Protein AF-A0A2V6GV21-F1 (afdb_monomer)

Radius of gyration: 21.78 Å; Cα contacts (8 Å, |Δi|>4): 624; chains: 1; bounding box: 72×55×51 Å

Structure (mmCIF, N/CA/C/O backbone):
data_AF-A0A2V6GV21-F1
#
_entry.id   AF-A0A2V6GV21-F1
#
loop_
_atom_site.group_PDB
_atom_site.id
_atom_site.type_symbol
_atom_site.label_atom_id
_atom_site.label_alt_id
_atom_site.label_comp_id
_atom_site.label_asym_id
_atom_site.label_entity_id
_atom_site.label_seq_id
_atom_site.pdbx_PDB_ins_code
_atom_site.Cartn_x
_atom_site.Cartn_y
_atom_site.Cartn_z
_atom_site.occupancy
_atom_site.B_iso_or_equiv
_atom_site.auth_seq_id
_atom_site.auth_comp_id
_atom_site.auth_asym_id
_atom_site.auth_atom_id
_atom_site.pdbx_PDB_model_num
ATOM 1 N N . MET A 1 1 ? -52.129 32.858 -23.666 1.00 37.88 1 MET A N 1
ATOM 2 C CA . MET A 1 1 ? -50.656 32.818 -23.569 1.00 37.88 1 MET A CA 1
ATOM 3 C C . MET A 1 1 ? -50.304 32.861 -22.096 1.00 37.88 1 MET A C 1
ATOM 5 O O . MET A 1 1 ? -50.508 33.891 -21.471 1.00 37.88 1 MET A O 1
ATOM 9 N N . ALA A 1 2 ? -49.936 31.715 -21.528 1.00 32.12 2 ALA A N 1
ATOM 10 C CA . ALA A 1 2 ? -49.603 31.567 -20.117 1.00 32.12 2 ALA A CA 1
ATOM 11 C C . ALA A 1 2 ? -48.084 31.414 -20.001 1.00 32.12 2 ALA A C 1
ATOM 13 O O . ALA A 1 2 ? -47.518 30.497 -20.590 1.00 32.12 2 ALA A O 1
ATOM 14 N N . ALA A 1 3 ? -47.441 32.326 -19.276 1.00 35.56 3 ALA A N 1
ATOM 15 C CA . ALA A 1 3 ? -46.067 32.168 -18.825 1.00 35.56 3 ALA A CA 1
ATOM 16 C C . ALA A 1 3 ? -46.127 31.584 -17.408 1.00 35.56 3 ALA A C 1
ATOM 18 O O . ALA A 1 3 ? -46.507 32.274 -16.464 1.00 35.56 3 ALA A O 1
ATOM 19 N N . GLY A 1 4 ? -45.837 30.289 -17.284 1.00 30.55 4 GLY A N 1
ATOM 20 C CA . GLY A 1 4 ? -45.675 29.607 -16.005 1.00 30.55 4 GLY A CA 1
ATOM 21 C C . GLY A 1 4 ? -44.202 29.605 -15.620 1.00 30.55 4 GLY A C 1
ATOM 22 O O . GLY A 1 4 ? -43.393 28.973 -16.293 1.00 30.55 4 GLY A O 1
ATOM 23 N N . ALA A 1 5 ? -43.862 30.322 -14.552 1.00 35.50 5 ALA A N 1
ATOM 24 C CA . ALA A 1 5 ? -42.574 30.204 -13.887 1.00 35.50 5 ALA A CA 1
ATOM 25 C C . ALA A 1 5 ? -42.496 28.829 -13.204 1.00 35.50 5 ALA A C 1
ATOM 27 O O . ALA A 1 5 ? -43.295 28.530 -12.315 1.00 35.50 5 ALA A O 1
ATOM 28 N N . ALA A 1 6 ? -41.558 27.986 -13.633 1.00 38.81 6 ALA A N 1
ATOM 29 C CA . ALA A 1 6 ? -41.256 26.732 -12.959 1.00 38.81 6 ALA A CA 1
ATOM 30 C C . ALA A 1 6 ? -40.359 27.014 -11.744 1.00 38.81 6 ALA A C 1
ATOM 32 O O . ALA A 1 6 ? -39.252 27.533 -11.880 1.00 38.81 6 ALA A O 1
ATOM 33 N N . LEU A 1 7 ? -40.868 26.687 -10.556 1.00 36.75 7 LEU A N 1
ATOM 34 C CA . LEU A 1 7 ? -40.117 26.642 -9.306 1.00 36.75 7 LEU A CA 1
ATOM 35 C C . LEU A 1 7 ? -39.088 25.504 -9.361 1.00 36.75 7 LEU A C 1
ATOM 37 O O . LEU A 1 7 ? -39.456 24.342 -9.523 1.00 36.75 7 LEU A O 1
ATOM 41 N N . LEU A 1 8 ? -37.810 25.838 -9.180 1.00 41.28 8 LEU A N 1
ATOM 42 C CA . LEU A 1 8 ? -36.760 24.879 -8.839 1.00 41.28 8 LEU A CA 1
ATOM 43 C C . LEU A 1 8 ? -36.939 24.465 -7.371 1.00 41.28 8 LEU A C 1
ATOM 45 O O . LEU A 1 8 ? -36.941 25.314 -6.479 1.00 41.28 8 LEU A O 1
ATOM 49 N N . ALA A 1 9 ? -37.109 23.167 -7.121 1.00 39.38 9 ALA A N 1
ATOM 50 C CA . ALA A 1 9 ? -37.109 22.611 -5.772 1.00 39.38 9 ALA A CA 1
ATOM 51 C C . ALA A 1 9 ? -35.673 22.621 -5.197 1.00 39.38 9 ALA A C 1
ATOM 53 O O . ALA A 1 9 ? -34.744 22.228 -5.904 1.00 39.38 9 ALA A O 1
ATOM 54 N N . PRO A 1 10 ? -35.460 23.057 -3.942 1.00 46.41 10 PRO A N 1
ATOM 55 C CA . PRO A 1 10 ? -34.147 23.032 -3.308 1.00 46.41 10 PRO A CA 1
ATOM 56 C C . PRO A 1 10 ? -33.729 21.595 -2.973 1.00 46.41 10 PRO A C 1
ATOM 58 O O . PRO A 1 10 ? -34.517 20.814 -2.437 1.00 46.41 10 PRO A O 1
ATOM 61 N N . GLY A 1 11 ? -32.476 21.272 -3.300 1.00 44.78 11 GLY A N 1
ATOM 62 C CA . GLY A 1 11 ? -31.855 19.974 -3.064 1.00 44.78 11 GLY A CA 1
ATOM 63 C C . GLY A 1 11 ? -31.948 19.530 -1.606 1.00 44.78 11 GLY A C 1
ATOM 64 O O . GLY A 1 11 ? -31.740 20.301 -0.668 1.00 44.78 11 GLY A O 1
ATOM 65 N N . THR A 1 12 ? -32.271 18.256 -1.424 1.00 43.16 12 THR A N 1
ATOM 66 C CA . THR A 1 12 ? -32.214 17.552 -0.148 1.00 43.16 12 THR A CA 1
ATOM 67 C C . THR A 1 12 ? -30.765 17.462 0.316 1.00 43.16 12 THR A C 1
ATOM 69 O O . THR A 1 12 ? -30.015 16.591 -0.115 1.00 43.16 12 THR A O 1
ATOM 72 N N . TYR A 1 13 ? -30.369 18.370 1.200 1.00 48.06 13 TYR A N 1
ATOM 73 C CA . TYR A 1 13 ? -29.126 18.264 1.947 1.00 48.06 13 TYR A CA 1
ATOM 74 C C . TYR A 1 13 ? -29.188 17.031 2.864 1.00 48.06 13 TYR A C 1
ATOM 76 O O . TYR A 1 13 ? -29.910 17.026 3.863 1.00 48.06 13 TYR A O 1
ATOM 84 N N . LEU A 1 14 ? -28.428 15.984 2.529 1.00 43.47 14 LEU A N 1
ATOM 85 C CA . LEU A 1 14 ? -28.087 14.883 3.436 1.00 43.47 14 LEU A CA 1
ATOM 86 C C . LEU A 1 14 ? -27.114 15.414 4.502 1.00 43.47 14 LEU A C 1
ATOM 88 O O . LEU A 1 14 ? -25.915 15.175 4.438 1.00 43.47 14 LEU A O 1
ATOM 92 N N . LEU A 1 15 ? -27.609 16.204 5.456 1.00 54.75 15 LEU A N 1
ATOM 93 C CA . LEU A 1 15 ? -26.789 16.761 6.533 1.00 54.75 15 LEU A CA 1
ATOM 94 C C . LEU A 1 15 ? -27.227 16.198 7.884 1.00 54.75 15 LEU A C 1
ATOM 96 O O . LEU A 1 15 ? -28.356 16.406 8.335 1.00 54.75 15 LEU A O 1
ATOM 100 N N . ALA A 1 16 ? -26.300 15.515 8.557 1.00 63.12 16 ALA A N 1
ATOM 101 C CA . ALA A 1 16 ? -26.420 15.223 9.978 1.00 63.12 16 ALA A CA 1
ATOM 102 C C . ALA A 1 16 ? -26.391 16.540 10.773 1.00 63.12 16 ALA A C 1
ATOM 104 O O . ALA A 1 16 ? -25.609 17.446 10.478 1.00 63.12 16 ALA A O 1
ATOM 105 N N . ARG A 1 17 ? -27.248 16.666 11.792 1.00 50.56 17 ARG A N 1
ATOM 106 C CA . ARG A 1 17 ? -27.244 17.842 12.672 1.00 50.56 17 ARG A CA 1
ATOM 107 C C . ARG A 1 17 ? -25.987 17.829 13.551 1.00 50.56 17 ARG A C 1
ATOM 109 O O . ARG A 1 17 ? -25.730 16.803 14.180 1.00 50.56 17 ARG A O 1
ATOM 116 N N . PRO A 1 18 ? -25.245 18.944 13.660 1.00 47.28 18 PRO A N 1
ATOM 117 C CA . PRO A 1 18 ? -24.109 19.023 14.566 1.00 47.28 18 PRO A CA 1
ATOM 118 C C . PRO A 1 18 ? -24.597 18.913 16.016 1.00 47.28 18 PRO A C 1
ATOM 120 O O . PRO A 1 18 ? -25.391 19.730 16.483 1.00 47.28 18 PRO A O 1
ATOM 123 N N . SER A 1 19 ? -24.135 17.892 16.734 1.00 51.97 19 SER A N 1
ATOM 124 C CA . SER A 1 19 ? -24.208 17.844 18.194 1.00 51.97 19 SER A CA 1
ATOM 125 C C . SER A 1 19 ? -23.055 18.658 18.780 1.00 51.97 19 SER A C 1
ATOM 127 O O . SER A 1 19 ? -21.935 18.575 18.276 1.00 51.97 19 SER A O 1
ATOM 129 N N . SER A 1 20 ? -23.310 19.417 19.850 1.00 46.00 20 SER A N 1
ATOM 130 C CA . SER A 1 20 ? -22.265 20.137 20.589 1.00 46.00 20 SER A CA 1
ATOM 131 C C . SER A 1 20 ? -21.117 19.191 20.961 1.00 46.00 20 SER A C 1
ATOM 133 O O . SER A 1 20 ? -21.400 18.093 21.451 1.00 46.00 20 SER A O 1
ATOM 135 N N . PRO A 1 21 ? -19.844 19.579 20.761 1.00 47.97 21 PRO A N 1
ATOM 136 C CA . PRO A 1 21 ? -18.726 18.726 21.124 1.00 47.97 21 PRO A CA 1
ATOM 137 C C . PRO A 1 21 ? -18.730 18.529 22.647 1.00 47.97 21 PRO A C 1
ATOM 139 O O . PRO A 1 21 ? -18.746 19.517 23.390 1.00 47.97 21 PRO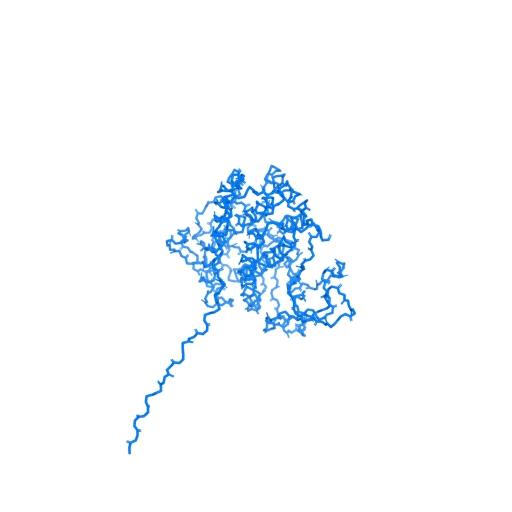 A O 1
ATOM 142 N N . PRO A 1 22 ? -18.723 17.281 23.147 1.00 51.06 22 PRO A N 1
ATOM 143 C CA . PRO A 1 22 ? -18.300 17.027 24.516 1.00 51.06 22 PRO A CA 1
ATOM 144 C C . PRO A 1 22 ? -16.905 17.647 24.702 1.00 51.06 22 PRO A C 1
ATOM 146 O O . PRO A 1 22 ? -16.096 17.625 23.772 1.00 51.06 22 PRO A O 1
ATOM 149 N N . GLY A 1 23 ? -16.600 18.208 25.880 1.00 52.25 23 GLY A N 1
ATOM 150 C CA . GLY A 1 23 ? -15.219 18.600 26.212 1.00 52.25 23 GLY A CA 1
ATOM 151 C C . GLY A 1 23 ? -14.248 17.426 25.988 1.00 52.25 23 GLY A C 1
ATOM 152 O O . GLY A 1 23 ? -14.720 16.294 25.889 1.00 52.25 23 GLY A O 1
ATOM 153 N N . PRO A 1 24 ? -12.921 17.646 25.888 1.00 54.56 24 PRO A N 1
ATOM 154 C CA . PRO A 1 24 ? -11.986 16.619 25.431 1.00 54.56 24 PRO A CA 1
ATOM 155 C C . PRO A 1 24 ? -12.047 15.383 26.334 1.00 54.56 24 PRO A C 1
ATOM 157 O O . PRO A 1 24 ? -11.439 15.329 27.403 1.00 54.56 24 PRO A O 1
ATOM 160 N N . ALA A 1 25 ? -12.815 14.385 25.902 1.00 67.56 25 ALA A N 1
ATOM 161 C CA . ALA A 1 25 ? -12.838 13.085 26.529 1.00 67.56 25 ALA A CA 1
ATOM 162 C C . ALA A 1 25 ? -11.476 12.451 26.252 1.00 67.56 25 ALA A C 1
ATOM 164 O O . ALA A 1 25 ? -11.051 12.339 25.100 1.00 67.56 25 ALA A O 1
ATOM 165 N N . ARG A 1 26 ? -10.764 12.092 27.319 1.00 83.56 26 ARG A N 1
ATOM 166 C CA . ARG A 1 26 ? -9.491 11.382 27.214 1.00 83.56 26 ARG A CA 1
ATOM 167 C C . ARG A 1 26 ? -9.729 10.065 26.472 1.00 83.56 26 ARG A C 1
ATOM 169 O O . ARG A 1 26 ? -10.679 9.354 26.795 1.00 83.56 26 ARG A O 1
ATOM 176 N N . LEU A 1 27 ? -8.867 9.745 25.507 1.00 92.62 27 LEU A N 1
ATOM 177 C CA . LEU A 1 27 ? -8.922 8.457 24.814 1.00 92.62 27 LEU A CA 1
ATOM 178 C C . LEU A 1 27 ? -8.760 7.311 25.815 1.00 92.62 27 LEU A C 1
ATOM 180 O O . LEU A 1 27 ? -7.972 7.403 26.765 1.00 92.62 27 LEU A O 1
ATOM 184 N N . THR A 1 28 ? -9.488 6.219 25.588 1.00 94.50 28 THR A N 1
ATOM 185 C CA . THR A 1 28 ? -9.174 4.961 26.264 1.00 94.50 28 THR A CA 1
ATOM 186 C C . THR A 1 28 ? -7.798 4.469 25.792 1.00 94.50 28 THR A C 1
ATOM 188 O O . THR A 1 28 ? -7.373 4.823 24.689 1.00 94.50 28 THR A O 1
ATOM 191 N N . PRO A 1 29 ? -7.084 3.647 26.584 1.00 95.50 29 PRO A N 1
ATOM 192 C CA . PRO A 1 29 ? -5.826 3.059 26.129 1.00 95.50 29 PRO A CA 1
ATOM 193 C C . PRO A 1 29 ? -5.973 2.286 24.811 1.00 95.50 29 PRO A C 1
ATOM 195 O O . PRO A 1 29 ? -5.124 2.427 23.939 1.00 95.50 29 PRO A O 1
ATOM 198 N N . GLY A 1 30 ? -7.074 1.545 24.639 1.00 96.56 30 GLY A N 1
ATOM 199 C CA . GLY A 1 30 ? -7.354 0.792 23.415 1.00 96.56 30 GLY A CA 1
ATOM 200 C C . GLY A 1 30 ? -7.613 1.691 22.205 1.00 96.56 30 GLY A C 1
ATOM 201 O O . GLY A 1 30 ? -6.983 1.509 21.172 1.00 96.56 30 GLY A O 1
ATOM 202 N N . ASP A 1 31 ? -8.466 2.711 22.337 1.00 97.56 31 ASP A N 1
ATOM 203 C CA . ASP A 1 31 ? -8.724 3.655 21.238 1.00 97.56 31 ASP A CA 1
ATOM 204 C C . ASP A 1 31 ? -7.451 4.419 20.831 1.00 97.56 31 ASP A C 1
ATOM 206 O O . ASP A 1 31 ? -7.210 4.648 19.648 1.00 97.56 31 ASP A O 1
ATOM 210 N N . ALA A 1 32 ? -6.613 4.800 21.804 1.00 98.06 32 ALA A N 1
ATOM 211 C CA . ALA A 1 32 ? -5.321 5.414 21.520 1.00 98.06 32 ALA A CA 1
ATOM 212 C C . ALA A 1 32 ? -4.373 4.438 20.806 1.00 98.06 32 ALA A C 1
ATOM 214 O O . ALA A 1 32 ? -3.685 4.850 19.879 1.00 98.06 32 ALA A O 1
ATOM 215 N N . ALA A 1 33 ? -4.346 3.163 21.203 1.00 98.56 33 ALA A N 1
ATOM 216 C CA . ALA A 1 33 ? -3.517 2.146 20.561 1.00 98.56 33 ALA A CA 1
ATOM 217 C C . ALA A 1 33 ? -3.917 1.903 19.096 1.00 98.56 33 ALA A C 1
ATOM 219 O O . ALA A 1 33 ? -3.038 1.880 18.239 1.00 98.56 33 ALA A O 1
ATOM 220 N N . LEU A 1 34 ? -5.220 1.823 18.793 1.00 98.62 34 LEU A N 1
ATOM 221 C CA . LEU A 1 34 ? -5.723 1.693 17.416 1.00 98.62 34 LEU A CA 1
ATOM 222 C C . LEU A 1 34 ? -5.239 2.851 16.532 1.00 98.62 34 LEU A C 1
ATOM 224 O O . LEU A 1 34 ? -4.656 2.626 15.477 1.00 98.62 34 LEU A O 1
ATOM 228 N N . LEU A 1 35 ? -5.417 4.096 16.988 1.00 98.75 35 LEU A N 1
ATOM 229 C CA . LEU A 1 35 ? -5.006 5.276 16.219 1.00 98.75 35 LEU A CA 1
ATOM 230 C C . LEU A 1 35 ? -3.487 5.419 16.105 1.00 98.75 35 LEU A C 1
ATOM 232 O O . LEU A 1 35 ? -2.994 5.929 15.105 1.00 98.75 35 LEU A O 1
ATOM 236 N N . ARG A 1 36 ? -2.731 4.976 17.115 1.00 98.81 36 ARG A N 1
ATOM 237 C CA . ARG A 1 36 ? -1.268 4.943 17.039 1.00 98.81 36 ARG A CA 1
ATOM 238 C C . ARG A 1 36 ? -0.778 3.904 16.043 1.00 98.81 36 ARG A C 1
ATOM 240 O O . ARG A 1 36 ? 0.171 4.180 15.321 1.00 98.81 36 ARG A O 1
ATOM 247 N N . PHE A 1 37 ? -1.391 2.725 16.012 1.00 98.88 37 PHE A N 1
ATOM 248 C CA . PHE A 1 37 ? -1.030 1.711 15.032 1.00 98.88 37 PHE A CA 1
ATOM 249 C C . PHE A 1 37 ? -1.369 2.168 13.612 1.00 98.88 37 PHE A C 1
ATOM 251 O O . PHE A 1 37 ? -0.492 2.099 12.758 1.00 98.88 37 PHE A O 1
ATOM 258 N N . ALA A 1 38 ? -2.564 2.737 13.400 1.00 98.75 38 ALA A N 1
ATOM 259 C CA . ALA A 1 38 ? -2.923 3.387 12.139 1.00 98.75 38 ALA A CA 1
ATOM 260 C C . ALA A 1 38 ? -1.867 4.433 11.751 1.00 98.75 38 ALA A C 1
ATOM 262 O O . ALA A 1 38 ? -1.209 4.274 10.739 1.00 98.75 38 ALA A O 1
ATOM 263 N N . ALA A 1 39 ? -1.559 5.401 12.624 1.00 98.88 39 ALA A N 1
ATOM 264 C CA . ALA A 1 39 ? -0.550 6.425 12.333 1.00 98.88 39 ALA A CA 1
ATOM 265 C C . ALA A 1 39 ? 0.831 5.848 11.970 1.00 98.88 39 ALA A C 1
ATOM 267 O O . ALA A 1 39 ? 1.553 6.445 11.181 1.00 98.88 39 ALA A O 1
ATOM 268 N N . ALA A 1 40 ? 1.230 4.711 12.548 1.00 98.88 40 ALA A N 1
ATOM 269 C CA . ALA A 1 40 ? 2.478 4.047 12.182 1.00 98.88 40 ALA A CA 1
ATOM 270 C C . ALA A 1 40 ? 2.418 3.409 10.789 1.00 98.88 40 ALA A C 1
ATOM 272 O O . ALA A 1 40 ? 3.401 3.515 10.060 1.00 98.88 40 ALA A O 1
ATOM 273 N N . ALA A 1 41 ? 1.301 2.760 10.443 1.00 98.56 41 ALA A N 1
ATOM 274 C CA . ALA A 1 41 ? 1.066 2.216 9.107 1.00 98.56 41 ALA A CA 1
ATOM 275 C C . ALA A 1 41 ? 1.110 3.340 8.062 1.00 98.56 41 ALA A C 1
ATOM 277 O O . ALA A 1 41 ? 1.948 3.286 7.172 1.00 98.56 41 ALA A O 1
ATOM 278 N N . GLU A 1 42 ? 0.369 4.422 8.295 1.00 98.69 42 GLU A N 1
ATOM 279 C CA . GLU A 1 42 ? 0.310 5.605 7.428 1.00 98.69 42 GLU A CA 1
ATOM 280 C C . GLU A 1 42 ? 1.679 6.287 7.214 1.00 98.69 42 GLU A C 1
ATOM 282 O O . GLU A 1 42 ? 2.013 6.730 6.118 1.00 98.69 42 GLU A O 1
ATOM 287 N N . ILE A 1 43 ? 2.540 6.354 8.244 1.00 98.88 43 ILE A N 1
ATOM 288 C CA . ILE A 1 43 ? 3.909 6.895 8.090 1.00 98.88 43 ILE A CA 1
ATOM 289 C C . ILE A 1 43 ? 4.761 6.005 7.173 1.00 98.88 43 ILE A C 1
ATOM 291 O O . ILE A 1 43 ? 5.581 6.514 6.404 1.00 98.88 43 ILE A O 1
ATOM 295 N N . LEU A 1 44 ? 4.636 4.682 7.306 1.00 98.75 44 LEU A N 1
ATOM 296 C CA . LEU A 1 44 ? 5.364 3.727 6.465 1.00 98.75 44 LEU A CA 1
ATOM 297 C C . LEU A 1 44 ? 4.840 3.761 5.032 1.00 98.75 44 LEU A C 1
ATOM 299 O O . LEU A 1 44 ? 5.631 3.683 4.096 1.00 98.75 44 LEU A O 1
ATOM 303 N N . GLU A 1 45 ? 3.530 3.919 4.898 1.00 98.38 45 GLU A N 1
ATOM 304 C CA . GLU A 1 45 ? 2.809 4.043 3.645 1.00 98.38 45 GLU A CA 1
ATOM 305 C C . GLU A 1 45 ? 3.238 5.287 2.869 1.00 98.38 45 GLU A C 1
ATOM 307 O O . GLU A 1 45 ? 3.790 5.192 1.770 1.00 98.38 45 GLU A O 1
ATOM 312 N N . THR A 1 46 ? 3.189 6.444 3.530 1.00 98.69 46 THR A N 1
ATOM 313 C CA . THR A 1 46 ? 3.708 7.695 2.970 1.00 98.69 46 THR A CA 1
ATOM 314 C C . THR A 1 46 ? 5.170 7.565 2.526 1.00 98.69 46 THR A C 1
ATOM 316 O O . THR A 1 46 ? 5.559 8.100 1.492 1.00 98.69 46 THR A O 1
ATOM 319 N N . ASP A 1 47 ? 6.029 6.883 3.295 1.00 98.69 47 ASP A N 1
ATOM 320 C CA . ASP A 1 47 ? 7.454 6.771 2.953 1.00 98.69 47 ASP A CA 1
ATOM 321 C C . ASP A 1 47 ? 7.706 6.047 1.625 1.00 98.69 47 ASP A C 1
ATOM 323 O O . ASP A 1 47 ? 8.657 6.395 0.914 1.00 98.69 47 ASP A O 1
ATOM 327 N N . PHE A 1 48 ? 6.891 5.049 1.283 1.00 95.75 48 PHE A N 1
ATOM 328 C CA . PHE A 1 48 ? 7.014 4.409 -0.018 1.00 95.75 48 PHE A CA 1
ATOM 329 C C . PHE A 1 48 ? 6.290 5.189 -1.115 1.00 95.75 48 PHE A C 1
ATOM 331 O O . PHE A 1 48 ? 6.827 5.269 -2.219 1.00 95.75 48 PHE A O 1
ATOM 338 N N . TRP A 1 49 ? 5.140 5.810 -0.835 1.00 98.62 49 TRP A N 1
ATOM 339 C CA . TRP A 1 49 ? 4.435 6.631 -1.824 1.00 98.62 49 TRP A CA 1
ATOM 340 C C . TRP A 1 49 ? 5.283 7.815 -2.274 1.00 98.62 49 TRP A C 1
ATOM 342 O O . TRP A 1 49 ? 5.462 8.014 -3.471 1.00 98.62 49 TRP A O 1
ATOM 352 N N . VAL A 1 50 ? 5.983 8.471 -1.343 1.00 98.75 50 VAL A N 1
ATOM 353 C CA . VAL A 1 50 ? 6.981 9.501 -1.668 1.00 98.75 50 VAL A CA 1
ATOM 354 C C . VAL A 1 50 ? 8.053 8.975 -2.623 1.00 98.75 50 VAL A C 1
ATOM 356 O O . VAL A 1 50 ? 8.455 9.686 -3.536 1.00 98.75 50 VAL A O 1
ATOM 359 N N . GLN A 1 51 ? 8.528 7.736 -2.462 1.00 98.69 51 GLN A N 1
ATOM 360 C CA . GLN A 1 51 ? 9.525 7.172 -3.384 1.00 98.69 51 GLN A CA 1
ATOM 361 C C . GLN A 1 51 ? 8.977 6.981 -4.802 1.00 98.69 51 GLN A C 1
ATOM 363 O O . GLN A 1 51 ? 9.725 7.161 -5.763 1.00 98.69 51 GLN A O 1
ATOM 368 N N . TYR A 1 52 ? 7.701 6.619 -4.941 1.00 98.75 52 TYR A N 1
ATOM 369 C CA . TYR A 1 52 ? 7.045 6.555 -6.243 1.00 98.75 52 TYR A CA 1
ATOM 370 C C . TYR A 1 52 ? 6.796 7.947 -6.813 1.00 98.75 52 TYR A C 1
ATOM 372 O O . TYR A 1 52 ? 7.127 8.179 -7.977 1.00 98.75 52 TYR A O 1
ATOM 380 N N . ASN A 1 53 ? 6.305 8.882 -5.995 1.00 98.81 53 ASN A N 1
ATOM 381 C CA . ASN A 1 53 ? 6.036 10.248 -6.418 1.00 98.81 53 ASN A CA 1
ATOM 382 C C . ASN A 1 53 ? 7.300 10.940 -6.923 1.00 98.81 53 ASN A C 1
ATOM 384 O O . ASN A 1 53 ? 7.280 11.490 -8.013 1.00 98.81 53 ASN A O 1
ATOM 388 N N . GLU A 1 54 ? 8.426 10.811 -6.214 1.00 98.69 54 GLU A N 1
ATOM 389 C CA . GLU A 1 54 ? 9.722 11.375 -6.623 1.00 98.69 54 GLU A CA 1
ATOM 390 C C . GLU A 1 54 ? 10.158 10.986 -8.045 1.00 98.69 54 GLU A C 1
ATOM 392 O O . GLU A 1 54 ? 10.899 11.732 -8.692 1.00 98.69 54 GLU A O 1
ATOM 397 N N . LEU A 1 55 ? 9.765 9.794 -8.507 1.00 98.75 55 LEU A N 1
ATOM 398 C CA . LEU A 1 55 ? 10.224 9.214 -9.767 1.00 98.75 55 LEU A CA 1
ATOM 399 C C . LEU A 1 55 ? 9.166 9.245 -10.873 1.00 98.75 55 LEU A C 1
ATOM 401 O O . LEU A 1 55 ? 9.544 9.376 -12.035 1.00 98.75 55 LEU A O 1
ATOM 405 N N . ALA A 1 56 ? 7.884 9.094 -10.549 1.00 98.62 56 ALA A N 1
ATOM 406 C CA . ALA A 1 56 ? 6.814 8.943 -11.538 1.00 98.62 56 ALA A CA 1
ATOM 407 C C . ALA A 1 56 ? 5.589 9.834 -11.298 1.00 98.62 56 ALA A C 1
ATOM 409 O O . ALA A 1 56 ? 4.771 9.936 -12.209 1.00 98.62 56 ALA A O 1
ATOM 410 N N . GLY A 1 57 ? 5.462 10.461 -10.126 1.00 98.31 57 GLY A N 1
ATOM 411 C CA . GLY A 1 57 ? 4.354 11.360 -9.809 1.00 98.31 57 GLY A CA 1
ATOM 412 C C . GLY A 1 57 ? 4.621 12.814 -10.189 1.00 98.31 57 GLY A C 1
ATOM 413 O O . GLY A 1 57 ? 5.636 13.139 -10.815 1.00 98.31 57 GLY A O 1
ATOM 414 N N . ILE A 1 58 ? 3.706 13.692 -9.786 1.00 98.56 58 ILE A N 1
ATOM 415 C CA . ILE A 1 58 ? 3.810 15.144 -9.965 1.00 98.56 58 ILE A CA 1
ATOM 416 C C . ILE A 1 58 ? 4.653 15.732 -8.822 1.00 98.56 58 ILE A C 1
ATOM 418 O O . ILE A 1 58 ? 4.519 15.329 -7.671 1.00 98.56 58 ILE A O 1
ATOM 422 N N . GLN A 1 59 ? 5.546 16.682 -9.123 1.00 97.12 59 GLN A N 1
ATOM 423 C CA . GLN A 1 59 ? 6.266 17.442 -8.093 1.00 97.12 59 GLN A CA 1
ATOM 424 C C . GLN A 1 59 ? 5.757 18.878 -8.032 1.00 97.12 59 GLN A C 1
ATOM 426 O O . GLN A 1 59 ? 5.973 19.661 -8.964 1.00 97.12 59 GLN A O 1
ATOM 431 N N . ASP A 1 60 ? 5.119 19.241 -6.924 1.00 97.25 60 ASP A N 1
ATOM 432 C CA . ASP A 1 60 ? 4.544 20.567 -6.726 1.00 97.25 60 ASP A CA 1
ATOM 433 C C . ASP A 1 60 ? 4.696 21.070 -5.271 1.00 97.25 60 ASP A C 1
ATOM 435 O O . ASP A 1 60 ? 5.702 20.796 -4.617 1.00 97.25 60 ASP A O 1
ATOM 439 N N . SER A 1 61 ? 3.780 21.913 -4.779 1.00 96.62 61 SER A N 1
ATOM 440 C CA . SER A 1 61 ? 3.827 22.394 -3.392 1.00 96.62 61 SER A CA 1
ATOM 441 C C . SER A 1 61 ? 3.306 21.406 -2.347 1.00 96.62 61 SER A C 1
ATOM 443 O O . SER A 1 61 ? 3.653 21.572 -1.175 1.00 96.62 61 SER A O 1
ATOM 445 N N . GLU A 1 62 ? 2.468 20.453 -2.745 1.00 96.25 62 GLU A N 1
ATOM 446 C CA . GLU A 1 62 ? 1.929 19.390 -1.894 1.00 96.25 62 GLU A CA 1
ATOM 447 C C . GLU A 1 62 ? 2.986 18.288 -1.759 1.00 96.25 62 GLU A C 1
ATOM 449 O O . GLU A 1 62 ? 3.383 17.952 -0.639 1.00 96.25 62 GLU A O 1
ATOM 454 N N . GLU A 1 63 ? 3.579 17.870 -2.884 1.00 97.06 63 GLU A N 1
ATOM 455 C CA . GLU A 1 63 ? 4.627 16.845 -2.931 1.00 97.06 63 GLU A CA 1
ATOM 456 C C . GLU A 1 63 ? 5.914 17.322 -3.646 1.00 97.06 63 GLU A C 1
ATOM 458 O O . GLU A 1 63 ? 6.160 17.000 -4.807 1.00 97.06 63 GLU A O 1
ATOM 463 N N . PRO A 1 64 ? 6.805 18.075 -2.967 1.00 96.50 64 PRO A N 1
ATOM 464 C CA . PRO A 1 64 ? 7.943 18.757 -3.605 1.00 96.50 64 PRO A CA 1
ATOM 465 C C . PRO A 1 64 ? 9.199 17.895 -3.809 1.00 96.50 64 PRO A C 1
ATOM 467 O O . PRO A 1 64 ? 10.226 18.400 -4.274 1.00 96.50 64 PRO A O 1
ATOM 470 N N . ASP A 1 65 ? 9.190 16.639 -3.366 1.00 96.12 65 ASP A N 1
ATOM 471 C CA . ASP A 1 65 ? 10.388 15.803 -3.338 1.00 96.12 65 ASP A CA 1
ATOM 472 C C . ASP A 1 65 ? 10.697 15.172 -4.703 1.00 96.12 65 ASP A C 1
ATOM 474 O O . ASP A 1 65 ? 9.816 14.680 -5.400 1.00 96.12 65 ASP A O 1
ATOM 478 N N . GLY A 1 66 ? 11.990 15.107 -5.042 1.00 97.44 66 GLY A N 1
ATOM 479 C CA . GLY A 1 66 ? 12.462 14.519 -6.298 1.00 97.44 66 GLY A CA 1
ATOM 480 C C . GLY A 1 66 ? 12.355 15.475 -7.486 1.00 97.44 66 GLY A C 1
ATOM 481 O O . GLY A 1 66 ? 12.110 16.670 -7.332 1.00 97.44 66 GLY A O 1
ATOM 482 N N . THR A 1 67 ? 12.632 14.957 -8.679 1.00 98.06 67 THR A N 1
ATOM 483 C CA . THR A 1 67 ? 12.531 15.710 -9.943 1.00 98.06 67 THR A CA 1
ATOM 484 C C . THR A 1 67 ? 11.980 14.870 -11.099 1.00 98.06 67 THR A C 1
ATOM 486 O O . THR A 1 67 ? 12.082 15.299 -12.249 1.00 98.06 67 THR A O 1
ATOM 489 N N . GLY A 1 68 ? 11.493 13.659 -10.818 1.00 98.00 68 GLY A N 1
ATOM 490 C CA . GLY A 1 68 ? 10.990 12.725 -11.817 1.00 98.00 68 GLY A CA 1
ATOM 491 C C . GLY A 1 68 ? 12.080 11.977 -12.592 1.00 98.00 68 GLY A C 1
ATOM 492 O O . GLY A 1 68 ? 13.207 12.444 -12.784 1.00 98.00 68 GLY A O 1
ATOM 493 N N . ASN A 1 69 ? 11.721 10.788 -13.067 1.00 98.69 69 ASN A N 1
ATOM 494 C CA . ASN A 1 69 ? 12.500 9.962 -13.977 1.00 98.69 69 ASN A CA 1
ATOM 495 C C . ASN A 1 69 ? 11.654 9.695 -15.233 1.00 98.69 69 ASN A C 1
ATOM 497 O O . ASN A 1 69 ? 10.780 8.832 -15.186 1.00 98.69 69 ASN A O 1
ATOM 501 N N . PRO A 1 70 ? 11.903 10.389 -16.361 1.00 98.44 70 PRO A N 1
ATOM 502 C CA . PRO A 1 70 ? 11.029 10.308 -17.533 1.00 98.44 70 PRO A CA 1
ATOM 503 C C . PRO A 1 70 ? 10.817 8.886 -18.063 1.00 98.44 70 PRO A C 1
ATOM 505 O O . PRO A 1 70 ? 9.702 8.517 -18.397 1.00 98.44 70 PRO A O 1
ATOM 508 N N . ALA A 1 71 ? 11.864 8.054 -18.079 1.00 98.69 71 ALA A N 1
ATOM 509 C CA . ALA A 1 71 ? 11.748 6.684 -18.574 1.00 98.69 71 ALA A CA 1
ATOM 510 C C . ALA A 1 71 ? 10.867 5.814 -17.663 1.00 98.69 71 ALA A C 1
ATOM 512 O O . ALA A 1 71 ? 10.077 5.008 -18.149 1.00 98.69 71 ALA A O 1
ATOM 513 N N . TYR A 1 72 ? 11.010 5.958 -16.342 1.00 98.88 72 TYR A N 1
ATOM 514 C CA . TYR A 1 72 ? 10.181 5.224 -15.389 1.00 98.88 72 TYR A CA 1
ATOM 515 C C . TYR A 1 72 ? 8.741 5.753 -15.359 1.00 98.88 72 TYR A C 1
ATOM 517 O O . TYR A 1 72 ? 7.818 4.946 -15.342 1.00 98.88 72 TYR A O 1
ATOM 525 N N . HIS A 1 73 ? 8.547 7.073 -15.433 1.00 98.75 73 HIS A N 1
ATOM 526 C CA . HIS A 1 73 ? 7.233 7.697 -15.607 1.00 98.75 73 HIS A CA 1
ATOM 527 C C . HIS A 1 73 ? 6.511 7.132 -16.842 1.00 98.75 73 HIS A C 1
ATOM 529 O O . HIS A 1 73 ? 5.413 6.600 -16.704 1.00 98.75 73 HIS A O 1
ATOM 535 N N . ASP A 1 74 ? 7.163 7.113 -18.011 1.00 98.75 74 ASP A N 1
ATOM 536 C CA . ASP A 1 74 ? 6.588 6.569 -19.252 1.00 98.75 74 ASP A CA 1
ATOM 537 C C . ASP A 1 74 ? 6.236 5.070 -19.142 1.00 98.75 74 ASP A C 1
ATOM 539 O O . ASP A 1 74 ? 5.244 4.608 -19.714 1.00 98.75 74 ASP A O 1
ATOM 543 N N . ALA A 1 75 ? 7.052 4.294 -18.416 1.00 98.88 75 ALA A N 1
ATOM 544 C CA . ALA A 1 75 ? 6.826 2.865 -18.200 1.00 98.88 75 ALA A CA 1
ATOM 545 C C . ALA A 1 75 ? 5.641 2.599 -17.258 1.00 98.88 75 ALA A C 1
ATOM 547 O O . ALA A 1 75 ? 4.845 1.689 -17.503 1.00 98.88 75 ALA A O 1
ATOM 548 N N . VAL A 1 76 ? 5.498 3.395 -16.194 1.00 98.69 76 VAL A N 1
ATOM 549 C CA . VAL A 1 76 ? 4.345 3.326 -15.285 1.00 98.69 76 VAL A CA 1
ATOM 550 C C . VAL A 1 76 ? 3.077 3.804 -15.995 1.00 98.69 76 VAL A C 1
ATOM 552 O O . VAL A 1 76 ? 2.036 3.169 -15.842 1.00 98.69 76 VAL A O 1
ATOM 555 N N . ALA A 1 77 ? 3.172 4.818 -16.859 1.00 98.69 77 ALA A N 1
ATOM 556 C CA . ALA A 1 77 ? 2.059 5.322 -17.665 1.00 98.69 77 ALA A CA 1
ATOM 557 C C . ALA A 1 77 ? 1.504 4.303 -18.686 1.00 98.69 77 ALA A C 1
ATOM 559 O O . ALA A 1 77 ? 0.446 4.512 -19.274 1.00 98.69 77 ALA A O 1
ATOM 560 N N . GLN A 1 78 ? 2.174 3.160 -18.894 1.00 98.62 78 GLN A N 1
ATOM 561 C CA . GLN A 1 78 ? 1.581 2.045 -19.646 1.00 98.62 78 GLN A CA 1
ATOM 562 C C . GLN A 1 78 ? 0.418 1.371 -18.899 1.00 98.62 78 GLN A C 1
ATOM 564 O O . GLN A 1 78 ? -0.371 0.666 -19.526 1.00 98.62 78 GLN A O 1
ATOM 569 N N . LEU A 1 79 ? 0.318 1.556 -17.576 1.00 98.50 79 LEU A N 1
ATOM 570 C CA . LEU A 1 79 ? -0.797 1.061 -16.765 1.00 98.50 79 LEU A CA 1
ATOM 571 C C . LEU A 1 79 ? -2.035 1.956 -16.913 1.00 98.50 79 LEU A C 1
ATOM 573 O O . LEU A 1 79 ? -3.156 1.454 -16.969 1.00 98.50 79 LEU A O 1
ATOM 577 N N . ASP A 1 80 ? -1.836 3.270 -16.972 1.00 98.56 80 ASP A N 1
ATOM 578 C CA . ASP A 1 80 ? -2.855 4.290 -17.228 1.00 98.56 80 ASP A CA 1
ATOM 579 C C . ASP A 1 80 ? -2.151 5.617 -17.556 1.00 98.56 80 ASP A C 1
ATOM 581 O O . ASP A 1 80 ? -1.062 5.869 -17.043 1.00 98.56 80 ASP A O 1
ATOM 585 N N . GLU A 1 81 ? -2.738 6.470 -18.395 1.00 97.88 81 GLU A N 1
ATOM 586 C CA . GLU A 1 81 ? -2.078 7.725 -18.785 1.00 97.88 81 GLU A CA 1
ATOM 587 C C . GLU A 1 81 ? -2.034 8.764 -17.652 1.00 97.88 81 GLU A C 1
ATOM 589 O O . GLU A 1 81 ? -1.160 9.625 -17.674 1.00 97.88 81 GLU A O 1
ATOM 594 N N . ASP A 1 82 ? -2.900 8.629 -16.641 1.00 98.31 82 ASP A N 1
ATOM 595 C CA . ASP A 1 82 ? -3.005 9.540 -15.489 1.00 98.31 82 ASP A CA 1
ATOM 596 C C . ASP A 1 82 ? -2.243 9.030 -14.240 1.00 98.31 82 ASP A C 1
ATOM 598 O O . ASP A 1 82 ? -2.512 9.444 -13.108 1.00 98.31 82 ASP A O 1
ATOM 602 N N . MET A 1 83 ? -1.315 8.076 -14.400 1.00 98.50 83 MET A N 1
ATOM 603 C CA . MET A 1 83 ? -0.618 7.453 -13.262 1.00 98.50 83 MET A CA 1
ATOM 604 C C . MET A 1 83 ? 0.144 8.447 -12.382 1.00 98.50 83 MET A C 1
ATOM 606 O O . MET A 1 83 ? 0.259 8.221 -11.180 1.00 98.50 83 MET A O 1
ATOM 610 N N . ASP A 1 84 ? 0.666 9.528 -12.948 1.00 98.56 84 ASP A N 1
ATOM 611 C CA . ASP A 1 84 ? 1.368 10.561 -12.193 1.00 98.56 84 ASP A CA 1
ATOM 612 C C . ASP A 1 84 ? 0.447 11.312 -11.227 1.00 98.56 84 ASP A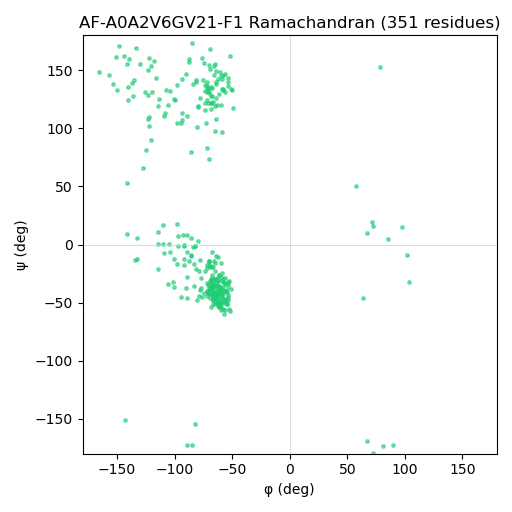 C 1
ATOM 614 O O . ASP A 1 84 ? 0.826 11.524 -10.074 1.00 98.56 84 ASP A O 1
ATOM 618 N N . GLN A 1 85 ? -0.770 11.641 -11.668 1.00 98.69 85 GLN A N 1
ATOM 619 C CA . GLN A 1 85 ? -1.807 12.246 -10.838 1.00 98.69 85 GLN A CA 1
ATOM 620 C C . GLN A 1 85 ? -2.262 11.283 -9.739 1.00 98.69 85 GLN A C 1
ATOM 622 O O . GLN A 1 85 ? -2.338 11.676 -8.580 1.00 98.69 85 GLN A O 1
ATOM 627 N N . TYR A 1 86 ? -2.512 10.010 -10.068 1.00 98.44 86 TYR A N 1
ATOM 628 C CA . TYR A 1 86 ? -2.934 9.028 -9.063 1.00 98.44 86 TYR A CA 1
ATOM 629 C C . TYR A 1 86 ? -1.859 8.806 -7.992 1.00 98.44 86 TYR A C 1
ATOM 631 O O . TYR A 1 86 ? -2.178 8.735 -6.809 1.00 98.44 86 TYR A O 1
ATOM 639 N N . ILE A 1 87 ? -0.583 8.714 -8.392 1.00 98.81 87 ILE A N 1
ATOM 640 C CA . ILE A 1 87 ? 0.541 8.564 -7.455 1.00 98.81 87 ILE A CA 1
ATOM 641 C C . ILE A 1 87 ? 0.649 9.802 -6.562 1.00 98.81 87 ILE A C 1
ATOM 643 O O . ILE A 1 87 ? 0.855 9.664 -5.357 1.00 98.81 87 ILE A O 1
ATOM 647 N N . HIS A 1 88 ? 0.521 10.993 -7.146 1.00 98.69 88 HIS A N 1
ATOM 648 C CA . HIS A 1 88 ? 0.575 12.259 -6.424 1.00 98.69 88 HIS A CA 1
ATOM 649 C C . HIS A 1 88 ? -0.517 12.355 -5.356 1.00 98.69 88 HIS A C 1
ATOM 651 O O . HIS A 1 88 ? -0.202 12.505 -4.176 1.00 98.69 88 HIS A O 1
ATOM 657 N N . ASP A 1 89 ? -1.779 12.192 -5.756 1.00 98.44 89 ASP A N 1
ATOM 658 C CA . ASP A 1 89 ? -2.930 12.375 -4.866 1.00 98.44 89 ASP A CA 1
ATOM 659 C C . ASP A 1 89 ? -2.927 11.348 -3.736 1.00 98.44 89 ASP A C 1
ATOM 661 O O . ASP A 1 89 ? -3.125 11.700 -2.577 1.00 98.44 89 ASP A O 1
ATOM 665 N N . ASN A 1 90 ? -2.598 10.090 -4.046 1.00 98.62 90 ASN A N 1
ATOM 666 C CA . ASN A 1 90 ? -2.463 9.064 -3.018 1.00 98.62 90 ASN A CA 1
ATOM 667 C C . ASN A 1 90 ? -1.329 9.419 -2.046 1.00 98.62 90 ASN A C 1
ATOM 669 O O . ASN A 1 90 ? -1.485 9.262 -0.843 1.00 98.62 90 ASN A O 1
ATOM 673 N N . THR A 1 91 ? -0.196 9.939 -2.535 1.00 98.69 91 THR A N 1
ATOM 674 C CA . THR A 1 91 ? 0.916 10.356 -1.662 1.00 98.69 91 THR A CA 1
ATOM 675 C C . THR A 1 91 ? 0.492 11.470 -0.702 1.00 98.69 91 THR A C 1
ATOM 677 O O . THR A 1 91 ? 0.842 11.412 0.484 1.00 98.69 91 THR A O 1
ATOM 680 N N . GLU A 1 92 ? -0.260 12.461 -1.191 1.00 98.50 92 GLU A N 1
ATOM 681 C CA . GLU A 1 92 ? -0.811 13.524 -0.351 1.00 98.50 92 GLU A CA 1
ATOM 682 C C . GLU A 1 92 ? -1.780 12.942 0.687 1.00 98.50 92 GLU A C 1
ATOM 684 O O . GLU A 1 92 ? -1.630 13.211 1.884 1.00 98.50 92 GLU A O 1
ATOM 689 N N . ASP A 1 93 ? -2.727 12.103 0.260 1.00 98.44 93 ASP A N 1
ATOM 690 C CA . ASP A 1 93 ? -3.737 11.505 1.132 1.00 98.44 93 ASP A CA 1
ATOM 691 C C . ASP A 1 93 ? -3.085 10.748 2.300 1.00 98.44 93 ASP A C 1
ATOM 693 O O . ASP A 1 93 ? -3.364 11.076 3.462 1.00 98.44 93 ASP A O 1
ATOM 697 N N . GLU A 1 94 ? -2.103 9.877 2.041 1.00 98.44 94 GLU A N 1
ATOM 698 C CA . GLU A 1 94 ? -1.396 9.152 3.110 1.00 98.44 94 GLU A CA 1
ATOM 699 C C . GLU A 1 94 ? -0.642 10.085 4.060 1.00 98.44 94 GLU A C 1
ATOM 701 O O . GLU A 1 94 ? -0.608 9.899 5.290 1.00 98.44 94 GLU A O 1
ATOM 706 N N . ARG A 1 95 ? -0.075 11.171 3.522 1.00 98.19 95 ARG A N 1
ATOM 707 C CA . ARG A 1 95 ? 0.555 12.197 4.352 1.00 98.19 95 ARG A CA 1
ATOM 708 C C . ARG A 1 95 ? -0.471 12.875 5.253 1.00 98.19 95 ARG A C 1
ATOM 710 O O . ARG A 1 95 ? -0.193 13.132 6.437 1.00 98.19 95 ARG A O 1
ATOM 717 N N . THR A 1 96 ? -1.656 13.185 4.737 1.00 98.50 96 THR A N 1
ATOM 718 C CA . THR A 1 96 ? -2.715 13.805 5.538 1.00 98.50 96 THR A CA 1
ATOM 719 C C . THR A 1 96 ? -3.271 12.845 6.592 1.00 98.50 96 THR A C 1
ATOM 721 O O . THR A 1 96 ? -3.521 13.286 7.721 1.00 98.50 96 THR A O 1
ATOM 724 N N . HIS A 1 97 ? -3.360 11.541 6.307 1.00 98.62 97 HIS A N 1
ATOM 725 C CA . HIS A 1 97 ? -3.788 10.525 7.266 1.00 98.62 97 HIS A CA 1
ATOM 726 C C . HIS A 1 97 ? -2.906 10.526 8.523 1.00 98.62 97 HIS A C 1
ATOM 728 O O . HIS A 1 97 ? -3.400 10.796 9.630 1.00 98.62 97 HIS A O 1
ATOM 734 N N . PHE A 1 98 ? -1.588 10.304 8.402 1.00 98.56 98 PHE A N 1
ATOM 735 C CA . PHE A 1 98 ? -0.744 10.226 9.605 1.00 98.56 98 PHE A CA 1
ATOM 736 C C . PHE A 1 98 ? -0.604 11.569 10.324 1.00 98.56 98 PHE A C 1
ATOM 738 O O . PHE A 1 98 ? -0.511 11.602 11.560 1.00 98.56 98 PHE A O 1
ATOM 745 N N . THR A 1 99 ? -0.568 12.687 9.588 1.00 98.62 99 THR A N 1
ATOM 746 C CA . THR A 1 99 ? -0.445 14.019 10.200 1.00 98.62 99 THR A CA 1
ATOM 747 C C . THR A 1 99 ? -1.690 14.353 11.017 1.00 98.62 99 THR A C 1
ATOM 749 O O . THR A 1 99 ? -1.563 14.783 12.171 1.00 98.62 99 THR A O 1
ATOM 752 N N . PHE A 1 100 ? -2.883 14.066 10.485 1.00 98.81 100 PHE A N 1
ATOM 753 C CA . PHE A 1 100 ? -4.140 14.188 11.214 1.00 98.81 100 PHE A CA 1
ATOM 754 C C . PHE A 1 100 ? -4.176 13.268 12.438 1.00 98.81 100 PHE A C 1
ATOM 756 O O . PHE A 1 100 ? -4.457 13.740 13.543 1.00 98.81 100 PHE A O 1
ATOM 763 N N . LEU A 1 101 ? -3.858 11.978 12.283 1.00 98.81 101 LEU A N 1
ATOM 764 C CA . LEU A 1 101 ? -3.901 11.002 13.378 1.00 98.81 101 LEU A CA 1
ATOM 765 C C . LEU A 1 101 ? -2.975 11.402 14.534 1.00 98.81 101 LEU A C 1
ATOM 767 O O . LEU A 1 101 ? -3.392 11.403 15.697 1.00 98.81 101 LEU A O 1
ATOM 771 N N . ASN A 1 102 ? -1.743 11.816 14.232 1.00 98.75 102 ASN A N 1
ATOM 772 C CA . ASN A 1 102 ? -0.793 12.290 15.237 1.00 98.75 102 ASN A CA 1
ATOM 773 C C . ASN A 1 102 ? -1.255 13.584 15.922 1.00 98.75 102 ASN A C 1
ATOM 775 O O . ASN A 1 102 ? -1.158 13.696 17.150 1.00 98.75 102 ASN A O 1
ATOM 779 N N . ALA A 1 103 ? -1.791 14.547 15.166 1.00 98.62 103 ALA A N 1
ATOM 780 C CA . ALA A 1 103 ? -2.341 15.777 15.731 1.00 98.62 103 ALA A CA 1
ATOM 781 C C . ALA A 1 103 ? -3.555 15.492 16.629 1.00 98.62 103 ALA A C 1
ATOM 783 O O . ALA A 1 103 ? -3.671 16.047 17.727 1.00 98.62 103 ALA A O 1
ATOM 784 N N . TYR A 1 104 ? -4.430 14.578 16.209 1.00 98.31 104 TYR A N 1
ATOM 785 C CA . TYR A 1 104 ? -5.588 14.152 16.981 1.00 98.31 104 TYR A CA 1
ATOM 786 C C . TYR A 1 104 ? -5.168 13.461 18.285 1.00 98.31 104 TYR A C 1
ATOM 788 O O . TYR A 1 104 ? -5.659 13.838 19.353 1.00 98.31 104 TYR A O 1
ATOM 796 N N . LEU A 1 105 ? -4.211 12.527 18.238 1.00 98.38 105 LEU A N 1
ATOM 797 C CA . LEU A 1 105 ? -3.629 11.888 19.425 1.00 98.38 105 LEU A CA 1
ATOM 798 C C . LEU A 1 105 ? -3.093 12.932 20.414 1.00 98.38 105 LEU A C 1
ATOM 800 O O . LEU A 1 105 ? -3.485 12.927 21.587 1.00 98.38 105 LEU A O 1
ATOM 804 N N . ALA A 1 106 ? -2.273 13.873 19.936 1.00 97.75 106 ALA A N 1
ATOM 805 C CA . ALA A 1 106 ? -1.721 14.948 20.756 1.00 97.75 106 ALA A CA 1
ATOM 806 C C . ALA A 1 106 ? -2.821 15.835 21.368 1.00 97.75 106 ALA A C 1
ATOM 808 O O . ALA A 1 106 ? -2.761 16.163 22.556 1.00 97.75 106 ALA A O 1
ATOM 809 N N . SER A 1 107 ? -3.873 16.154 20.604 1.00 96.81 107 SER A N 1
ATOM 810 C CA . SER A 1 107 ? -5.014 16.954 21.077 1.00 96.81 107 SER A CA 1
ATOM 811 C C . SER A 1 107 ? -5.775 16.300 22.240 1.00 96.81 107 SER A C 1
ATOM 813 O O . SER A 1 107 ? -6.367 16.994 23.069 1.00 96.81 107 SER A O 1
ATOM 815 N N . LYS A 1 108 ? -5.731 14.964 22.339 1.00 96.19 108 LYS A N 1
ATOM 816 C CA . LYS A 1 108 ? -6.350 14.174 23.417 1.00 96.19 108 LYS A CA 1
ATOM 817 C C . LYS A 1 108 ? -5.356 13.799 24.528 1.00 96.19 108 LYS A C 1
ATOM 819 O O . LYS A 1 108 ? -5.706 13.026 25.423 1.00 96.19 108 LYS A O 1
ATOM 824 N N . GLY A 1 109 ? -4.129 14.328 24.486 1.00 94.44 109 GLY A N 1
ATOM 825 C CA . GLY A 1 109 ? -3.065 14.041 25.453 1.00 94.44 109 GLY A CA 1
ATOM 826 C C . GLY A 1 109 ? -2.450 12.642 25.320 1.00 94.44 109 GLY A C 1
ATOM 827 O O . GLY A 1 109 ? -1.806 12.171 26.260 1.00 94.44 109 GLY A O 1
ATOM 828 N N . ALA A 1 110 ? -2.668 11.961 24.192 1.00 96.00 110 ALA A N 1
ATOM 829 C CA . ALA A 1 110 ? -2.001 10.711 23.854 1.00 96.00 110 ALA A CA 1
ATOM 830 C C . ALA A 1 110 ? -0.671 10.988 23.134 1.00 96.00 110 ALA A C 1
ATOM 832 O O . ALA A 1 110 ? -0.459 12.056 22.564 1.00 96.00 110 ALA A O 1
ATOM 833 N N . GLN A 1 111 ? 0.247 10.024 23.190 1.00 96.12 111 GLN A N 1
ATOM 834 C CA . GLN A 1 111 ? 1.549 10.146 22.536 1.00 96.12 111 GLN A CA 1
ATOM 835 C C . GLN A 1 111 ? 1.408 9.876 21.028 1.00 96.12 111 GLN A C 1
ATOM 837 O O . GLN A 1 111 ? 0.891 8.810 20.676 1.00 96.12 111 GLN A O 1
ATOM 842 N N . PRO A 1 112 ? 1.865 10.793 20.155 1.00 98.06 112 PRO A N 1
ATOM 843 C CA . PRO A 1 112 ? 1.935 10.548 18.719 1.00 98.06 112 PRO A CA 1
ATOM 844 C C . PRO A 1 112 ? 3.009 9.500 18.391 1.00 98.06 112 PRO A C 1
ATOM 846 O O . PRO A 1 112 ? 3.838 9.136 19.232 1.00 98.06 112 PRO A O 1
ATOM 849 N N . VAL A 1 113 ? 3.000 9.019 17.153 1.00 98.31 113 VAL A N 1
ATOM 850 C CA . VAL A 1 113 ? 4.006 8.105 16.610 1.00 98.31 113 VAL A CA 1
ATOM 851 C C . VAL A 1 113 ? 5.048 8.877 15.809 1.00 98.31 113 VAL A C 1
ATOM 853 O O . VAL A 1 113 ? 4.720 9.760 15.022 1.00 98.31 113 VAL A O 1
ATOM 856 N N . ASN A 1 114 ? 6.315 8.514 16.003 1.00 97.81 114 ASN A N 1
ATOM 857 C CA . ASN A 1 114 ? 7.439 8.995 15.213 1.00 97.81 114 ASN A CA 1
ATOM 858 C C . ASN A 1 114 ? 8.354 7.811 14.870 1.00 97.81 114 ASN A C 1
ATOM 860 O O . ASN A 1 114 ? 8.764 7.070 15.769 1.00 97.81 114 ASN A O 1
ATOM 864 N N . LEU A 1 115 ? 8.659 7.644 13.584 1.00 98.56 115 LEU A N 1
ATOM 865 C CA . LEU A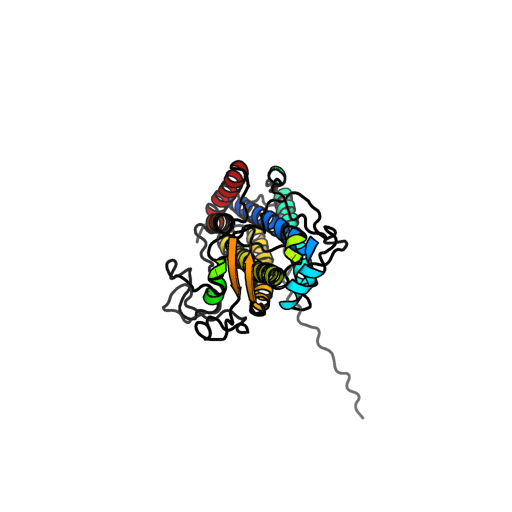 1 115 ? 9.548 6.603 13.064 1.00 98.56 115 LEU A CA 1
ATOM 866 C C . LEU A 1 115 ? 10.878 7.159 12.540 1.00 98.56 115 LEU A C 1
ATOM 868 O O . LEU A 1 115 ? 11.715 6.379 12.103 1.00 98.56 115 LEU A O 1
ATOM 872 N N . GLU A 1 116 ? 11.112 8.471 12.609 1.00 98.06 116 GLU A N 1
ATOM 873 C CA . GLU A 1 116 ? 12.264 9.124 11.974 1.00 98.06 116 GLU A CA 1
ATOM 874 C C . GLU A 1 116 ? 13.615 8.572 12.448 1.00 98.06 116 GLU A C 1
ATOM 876 O O . GLU A 1 116 ? 14.548 8.440 11.662 1.00 98.06 116 GLU A O 1
ATOM 881 N N . GLN A 1 117 ? 13.716 8.132 13.707 1.00 98.25 117 GLN A N 1
ATOM 882 C CA . GLN A 1 117 ? 14.913 7.458 14.225 1.00 98.25 117 GLN A CA 1
ATOM 883 C C . GLN A 1 117 ? 15.282 6.160 13.479 1.00 98.25 117 GLN A C 1
ATOM 885 O O . GLN A 1 117 ? 16.391 5.655 13.647 1.00 98.25 117 GLN A O 1
ATOM 890 N N . PHE A 1 118 ? 14.363 5.601 12.690 1.00 98.75 118 PHE A N 1
ATOM 891 C CA . PHE A 1 118 ? 14.554 4.392 11.891 1.00 98.75 118 PHE A CA 1
ATOM 892 C C . PHE A 1 118 ? 14.737 4.677 10.392 1.00 98.75 118 PHE A C 1
ATOM 894 O O . PHE A 1 118 ? 14.936 3.737 9.617 1.00 98.75 118 PHE A O 1
ATOM 901 N N . ARG A 1 119 ? 14.715 5.950 9.966 1.00 98.50 119 ARG A N 1
ATOM 902 C CA . ARG A 1 119 ? 14.944 6.365 8.575 1.00 98.50 119 ARG A CA 1
ATOM 903 C C . ARG A 1 119 ? 16.418 6.202 8.212 1.00 98.50 119 ARG A C 1
ATOM 905 O O . ARG A 1 119 ? 17.224 7.123 8.307 1.00 98.50 119 ARG A O 1
ATOM 912 N N . THR A 1 120 ? 16.783 4.980 7.851 1.00 98.31 120 THR A N 1
ATOM 913 C CA . THR A 1 120 ? 18.184 4.558 7.708 1.00 98.31 120 THR A CA 1
ATOM 914 C C . THR A 1 120 ? 18.453 3.774 6.433 1.00 98.31 120 THR A C 1
ATOM 916 O O . THR A 1 120 ? 19.617 3.594 6.072 1.00 98.31 120 THR A O 1
ATOM 919 N N . LEU A 1 121 ? 17.408 3.322 5.735 1.00 98.56 121 LEU A N 1
ATOM 920 C CA . LEU A 1 121 ? 17.568 2.529 4.523 1.00 98.56 121 LEU A CA 1
ATOM 921 C C . LEU A 1 121 ? 17.993 3.427 3.355 1.00 98.56 121 LEU A C 1
ATOM 923 O O . LEU A 1 121 ? 17.497 4.549 3.247 1.00 98.56 121 LEU A O 1
ATOM 927 N N . PRO A 1 122 ? 18.884 2.970 2.463 1.00 97.19 122 PRO A N 1
ATOM 928 C CA . PRO A 1 122 ? 19.167 3.699 1.234 1.00 97.19 122 PRO A CA 1
ATOM 929 C C . PRO A 1 122 ? 17.942 3.672 0.306 1.00 97.19 122 PRO A C 1
ATOM 931 O O . PRO A 1 122 ? 17.340 2.617 0.112 1.00 97.19 122 PRO A O 1
ATOM 934 N N . GLY A 1 123 ? 17.591 4.822 -0.272 1.00 95.75 123 GLY A N 1
ATOM 935 C CA . GLY A 1 123 ? 16.603 4.912 -1.350 1.00 95.75 123 GLY A CA 1
ATOM 936 C C . GLY A 1 123 ? 17.209 4.666 -2.736 1.00 95.75 123 GLY A C 1
ATOM 937 O O . GLY A 1 123 ? 18.391 4.337 -2.869 1.00 95.75 123 GLY A O 1
ATOM 938 N N . SER A 1 124 ? 16.401 4.876 -3.780 1.00 98.25 124 SER A N 1
ATOM 939 C CA . SER A 1 124 ? 16.885 4.891 -5.166 1.00 98.25 124 SER A CA 1
ATOM 940 C C . SER A 1 124 ? 17.968 5.954 -5.375 1.00 98.25 124 SER A C 1
ATOM 942 O O . SER A 1 124 ? 17.926 7.039 -4.791 1.00 98.25 124 SER A O 1
ATOM 944 N N . THR A 1 125 ? 18.919 5.643 -6.250 1.00 98.19 125 THR A N 1
ATOM 945 C CA . THR A 1 125 ? 19.936 6.578 -6.754 1.00 98.19 125 THR A CA 1
ATOM 946 C C . THR A 1 125 ? 19.783 6.846 -8.252 1.00 98.19 125 THR A C 1
ATOM 948 O O . THR A 1 125 ? 20.677 7.424 -8.864 1.00 98.19 125 THR A O 1
ATOM 951 N N . ALA A 1 126 ? 18.673 6.409 -8.855 1.00 98.38 126 ALA A N 1
ATOM 952 C CA . ALA A 1 126 ? 18.326 6.789 -10.216 1.00 98.38 126 ALA A CA 1
ATOM 953 C C . ALA A 1 126 ? 18.076 8.303 -10.294 1.00 98.38 126 ALA A C 1
ATOM 955 O O . ALA A 1 126 ? 17.617 8.923 -9.330 1.00 98.38 126 ALA A O 1
ATOM 956 N N . THR A 1 127 ? 18.364 8.888 -11.453 1.00 98.38 127 THR A N 1
ATOM 957 C CA . THR A 1 127 ? 18.022 10.272 -11.782 1.00 98.38 127 THR A CA 1
ATOM 958 C C . THR A 1 127 ? 16.541 10.509 -11.478 1.00 98.38 127 THR A C 1
ATOM 960 O O . THR A 1 127 ? 15.706 9.678 -11.829 1.00 98.38 127 THR A O 1
ATOM 963 N N . GLY A 1 128 ? 16.225 11.610 -10.792 1.00 97.88 128 GLY A N 1
ATOM 964 C CA . GLY A 1 128 ? 14.869 11.920 -10.323 1.00 97.88 128 GLY A CA 1
ATOM 965 C C . GLY A 1 128 ? 14.645 11.692 -8.832 1.00 97.88 128 GLY A C 1
ATOM 966 O O . GLY A 1 128 ? 13.916 12.453 -8.206 1.00 97.88 128 GLY A O 1
ATOM 967 N N . SER A 1 129 ? 15.316 10.701 -8.239 1.00 97.94 129 SER A N 1
ATOM 968 C CA . SER A 1 129 ? 15.204 10.412 -6.803 1.00 97.94 129 SER A CA 1
ATOM 969 C C . SER A 1 129 ? 15.763 11.554 -5.953 1.00 97.94 129 SER A C 1
ATOM 971 O O . SER A 1 129 ? 16.789 12.155 -6.285 1.00 97.94 129 SER A O 1
ATOM 973 N N . SER A 1 130 ? 15.160 11.795 -4.786 1.00 97.00 130 SER A N 1
ATOM 974 C CA . SER A 1 130 ? 15.694 12.745 -3.799 1.00 97.00 130 SER A CA 1
ATOM 975 C C . SER A 1 130 ? 16.983 12.255 -3.121 1.00 97.00 130 SER A C 1
ATOM 977 O O . SER A 1 130 ? 17.677 13.029 -2.458 1.00 97.00 130 SER A O 1
ATOM 979 N N . GLY A 1 131 ? 17.299 10.958 -3.239 1.00 94.94 131 GLY A N 1
ATOM 980 C CA . GLY A 1 131 ? 18.438 10.317 -2.573 1.00 94.94 131 GLY A CA 1
ATOM 981 C C . GLY A 1 131 ? 18.312 10.246 -1.045 1.00 94.94 131 GLY A C 1
ATOM 982 O O . GLY A 1 131 ? 19.281 9.904 -0.362 1.00 94.94 131 GLY A O 1
ATOM 983 N N . LYS A 1 132 ? 17.137 10.573 -0.488 1.00 96.19 132 LYS A N 1
ATOM 984 C CA . LYS A 1 132 ? 16.877 10.517 0.953 1.00 96.19 132 LYS A CA 1
ATOM 985 C C . LYS A 1 132 ? 16.930 9.084 1.478 1.00 96.19 132 LYS A C 1
ATOM 987 O O . LYS A 1 132 ? 16.639 8.113 0.774 1.00 96.19 132 LYS A O 1
ATOM 992 N N . LEU A 1 133 ? 17.258 8.977 2.765 1.00 98.31 133 LEU A N 1
ATOM 993 C CA . LEU A 1 133 ? 17.096 7.735 3.511 1.00 98.31 133 LEU A CA 1
ATOM 994 C C . LEU A 1 133 ? 15.606 7.428 3.721 1.00 98.31 133 LEU A C 1
ATOM 996 O O . LEU A 1 133 ? 14.775 8.337 3.817 1.00 98.31 133 LEU A O 1
ATOM 1000 N N . ARG A 1 134 ? 15.282 6.140 3.820 1.00 98.56 134 ARG A N 1
ATOM 1001 C CA . ARG A 1 134 ? 13.918 5.602 3.831 1.00 98.56 134 ARG A CA 1
ATOM 1002 C C . ARG A 1 134 ? 13.629 4.792 5.084 1.00 98.56 134 ARG A C 1
ATOM 1004 O O . ARG A 1 134 ? 14.541 4.332 5.782 1.00 98.56 134 ARG A O 1
ATOM 1011 N N . LEU A 1 135 ? 12.341 4.629 5.355 1.00 98.75 135 LEU A N 1
ATOM 1012 C CA . LEU A 1 135 ? 11.817 3.648 6.302 1.00 98.75 135 LEU A CA 1
ATOM 1013 C C . LEU A 1 135 ? 11.546 2.307 5.611 1.00 98.75 135 LEU A C 1
ATOM 1015 O O . LEU A 1 135 ? 11.649 1.260 6.252 1.00 98.75 135 LEU A O 1
ATOM 1019 N N . THR A 1 136 ? 11.249 2.353 4.316 1.00 98.62 136 THR A N 1
ATOM 1020 C CA . THR A 1 136 ? 10.823 1.227 3.488 1.00 98.62 136 THR A CA 1
ATOM 1021 C C . THR A 1 136 ? 11.808 0.938 2.352 1.00 98.62 136 THR A C 1
ATOM 1023 O O . THR A 1 136 ? 12.603 1.790 1.956 1.00 98.62 136 THR A O 1
ATOM 1026 N N . ASN A 1 137 ? 11.781 -0.289 1.836 1.00 98.19 137 ASN A N 1
ATOM 1027 C CA . ASN A 1 137 ? 12.633 -0.763 0.752 1.00 98.19 137 ASN A CA 1
ATOM 1028 C C . ASN A 1 137 ? 11.782 -1.264 -0.417 1.00 98.19 137 ASN A C 1
ATOM 1030 O O . ASN A 1 137 ? 11.196 -2.339 -0.336 1.00 98.19 137 ASN A O 1
ATOM 1034 N N . LEU A 1 138 ? 11.790 -0.523 -1.525 1.00 98.62 138 LEU A N 1
ATOM 1035 C CA . LEU A 1 138 ? 11.049 -0.864 -2.744 1.00 98.62 138 LEU A CA 1
ATOM 1036 C C . LEU A 1 138 ? 11.852 -1.679 -3.767 1.00 98.62 138 LEU A C 1
ATOM 1038 O O . LEU A 1 138 ? 11.409 -1.886 -4.893 1.00 98.62 138 LEU A O 1
ATOM 1042 N N . THR A 1 139 ? 13.050 -2.134 -3.400 1.00 98.19 139 THR A N 1
ATOM 1043 C CA . THR A 1 139 ? 14.000 -2.748 -4.345 1.00 98.19 139 THR A CA 1
ATOM 1044 C C . THR A 1 139 ? 14.176 -4.254 -4.171 1.00 98.19 139 THR A C 1
ATOM 1046 O O . THR A 1 139 ? 14.854 -4.901 -4.976 1.00 98.19 139 THR A O 1
ATOM 1049 N N . LYS A 1 140 ? 13.588 -4.809 -3.103 1.00 97.56 140 LYS A N 1
ATOM 1050 C CA . LYS A 1 140 ? 13.704 -6.216 -2.695 1.00 97.56 140 LYS A CA 1
ATOM 1051 C C . LYS A 1 140 ? 12.381 -6.766 -2.161 1.00 97.56 140 LYS A C 1
ATOM 1053 O O . LYS A 1 140 ? 12.327 -7.294 -1.053 1.00 97.56 140 LYS A O 1
ATOM 1058 N N . LEU A 1 141 ? 11.329 -6.615 -2.951 1.00 98.44 141 LEU A N 1
ATOM 1059 C CA . LEU A 1 141 ? 9.964 -6.976 -2.593 1.00 98.44 141 LEU A CA 1
ATOM 1060 C C . LEU A 1 141 ? 9.620 -8.423 -2.972 1.00 98.44 141 LEU A C 1
ATOM 1062 O O . LEU A 1 141 ? 10.062 -8.926 -4.000 1.00 98.44 141 LEU A O 1
ATOM 1066 N N . THR A 1 142 ? 8.776 -9.070 -2.180 1.00 98.38 142 THR A N 1
ATOM 1067 C CA . THR A 1 142 ? 8.094 -10.328 -2.505 1.00 98.38 142 THR A CA 1
ATOM 1068 C C . THR A 1 142 ? 6.596 -10.071 -2.381 1.00 98.38 142 THR A C 1
ATOM 1070 O O . THR A 1 142 ? 6.101 -9.877 -1.274 1.00 98.38 142 THR A O 1
ATOM 1073 N N . LEU A 1 143 ? 5.863 -10.012 -3.493 1.00 98.00 143 LEU A N 1
ATOM 1074 C CA . LEU A 1 143 ? 4.474 -9.543 -3.495 1.00 98.00 143 LEU A CA 1
ATOM 1075 C C . LEU A 1 143 ? 3.488 -10.708 -3.510 1.00 98.00 143 LEU A C 1
ATOM 1077 O O . LEU A 1 143 ? 3.494 -11.538 -4.417 1.00 98.00 143 LEU A O 1
ATOM 1081 N N . ASP A 1 144 ? 2.592 -10.732 -2.527 1.00 96.62 144 ASP A N 1
ATOM 1082 C CA . ASP A 1 144 ? 1.409 -11.584 -2.574 1.00 96.62 144 ASP A CA 1
ATOM 1083 C C . ASP A 1 144 ? 0.338 -10.919 -3.447 1.00 96.62 144 ASP A C 1
ATOM 1085 O O . ASP A 1 144 ? -0.370 -10.015 -3.014 1.00 96.62 144 ASP A O 1
ATOM 1089 N N . THR A 1 145 ? 0.217 -11.394 -4.683 1.00 97.88 145 THR A N 1
ATOM 1090 C CA . THR A 1 145 ? -0.780 -10.951 -5.669 1.00 97.88 145 THR A CA 1
ATOM 1091 C C . THR A 1 145 ? -2.091 -11.736 -5.589 1.00 97.88 145 THR A C 1
ATOM 1093 O O . THR A 1 145 ? -2.965 -11.580 -6.442 1.00 97.88 145 THR A O 1
ATOM 1096 N N . SER A 1 146 ? -2.265 -12.594 -4.577 1.00 97.38 146 SER A N 1
ATOM 1097 C CA . SER A 1 146 ? -3.479 -13.402 -4.426 1.00 97.38 146 SER A CA 1
ATOM 1098 C C . SER A 1 146 ? -4.712 -12.586 -4.049 1.00 97.38 146 SER A C 1
ATOM 1100 O O . SER A 1 146 ? -5.831 -13.067 -4.215 1.00 97.38 146 SER A O 1
ATOM 1102 N N . TRP A 1 147 ? -4.543 -11.327 -3.625 1.00 96.44 147 TRP A N 1
ATOM 1103 C CA . TRP A 1 147 ? -5.653 -10.388 -3.462 1.00 96.44 147 TRP A CA 1
ATOM 1104 C C . TRP A 1 147 ? -6.496 -10.270 -4.738 1.00 96.44 147 TRP A C 1
ATOM 1106 O O . TRP A 1 147 ? -7.716 -10.138 -4.656 1.00 96.44 147 TRP A O 1
ATOM 1116 N N . TRP A 1 148 ? -5.870 -10.414 -5.909 1.00 97.50 148 TRP A N 1
ATOM 1117 C CA . TRP A 1 148 ? -6.527 -10.335 -7.209 1.00 97.50 148 TRP A CA 1
ATOM 1118 C C . TRP A 1 148 ? -7.655 -11.359 -7.346 1.00 97.50 148 TRP A C 1
ATOM 1120 O O . TRP A 1 148 ? -8.810 -11.001 -7.594 1.00 97.50 148 TRP A O 1
ATOM 1130 N N . THR A 1 149 ? -7.324 -12.636 -7.141 1.00 97.38 149 THR A N 1
ATOM 1131 C CA . THR A 1 149 ? -8.285 -13.743 -7.208 1.00 97.38 149 THR A CA 1
ATOM 1132 C C . THR A 1 149 ? -9.129 -13.801 -5.943 1.00 97.38 149 THR A C 1
ATOM 1134 O O . THR A 1 149 ? -10.303 -14.166 -5.995 1.00 97.38 149 THR A O 1
ATOM 1137 N N . ARG A 1 150 ? -8.591 -13.346 -4.802 1.00 97.06 150 ARG A N 1
ATOM 1138 C CA . ARG A 1 150 ? -9.342 -13.227 -3.555 1.00 97.06 150 ARG A CA 1
ATOM 1139 C C . ARG A 1 150 ? -10.577 -12.381 -3.728 1.00 97.06 150 ARG A C 1
ATOM 1141 O O . ARG A 1 150 ? -11.618 -12.840 -3.286 1.00 97.06 150 ARG A O 1
ATOM 1148 N N . TYR A 1 151 ? -10.506 -11.211 -4.364 1.00 96.31 151 TYR A N 1
ATOM 1149 C CA . TYR A 1 151 ? -11.66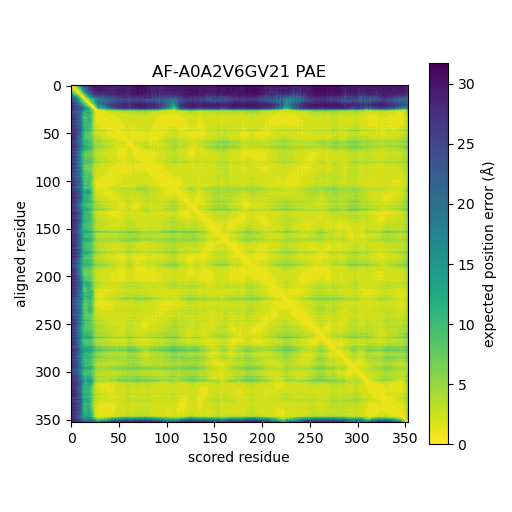8 -10.342 -4.597 1.00 96.31 151 TYR A CA 1
ATOM 1150 C C . TYR A 1 151 ? -12.581 -10.795 -5.748 1.00 96.31 151 TYR A C 1
ATOM 1152 O O . TYR A 1 151 ? -13.720 -10.340 -5.823 1.00 96.31 151 TYR A O 1
ATOM 1160 N N . ARG A 1 152 ? -12.133 -11.736 -6.588 1.00 96.44 152 ARG A N 1
ATOM 1161 C CA . ARG A 1 152 ? -12.906 -12.298 -7.713 1.00 96.44 152 ARG A CA 1
ATOM 1162 C C . ARG A 1 152 ? -13.525 -13.673 -7.420 1.00 96.44 152 ARG A C 1
ATOM 1164 O O . ARG A 1 152 ? -14.440 -14.099 -8.113 1.00 96.44 152 ARG A O 1
ATOM 1171 N N . SER A 1 153 ? -13.123 -14.328 -6.329 1.00 95.12 153 SER A N 1
ATOM 1172 C CA . SER A 1 153 ? -13.715 -15.604 -5.922 1.00 95.12 153 SER A CA 1
ATOM 1173 C C . SER A 1 153 ? -15.172 -15.456 -5.465 1.00 95.12 153 SER A C 1
ATOM 1175 O O . SER A 1 153 ? -15.485 -14.682 -4.557 1.00 95.12 153 SER A O 1
ATOM 1177 N N . ARG A 1 154 ? -16.068 -16.268 -6.037 1.00 94.19 154 ARG A N 1
ATOM 1178 C CA . ARG A 1 154 ? -17.475 -16.371 -5.602 1.00 94.19 154 ARG A CA 1
ATOM 1179 C C . ARG A 1 154 ? -17.695 -17.315 -4.419 1.00 94.19 154 ARG A C 1
ATOM 1181 O O . ARG A 1 154 ? -18.769 -17.308 -3.818 1.00 94.19 154 ARG A O 1
ATOM 1188 N N . THR A 1 155 ? -16.731 -18.182 -4.122 1.00 94.75 155 THR A N 1
ATOM 1189 C CA . THR A 1 155 ? -16.920 -19.307 -3.190 1.00 94.75 155 THR A CA 1
ATOM 1190 C C . THR A 1 155 ? -16.091 -19.190 -1.924 1.00 94.75 155 THR A C 1
ATOM 1192 O O . THR A 1 155 ? -16.459 -19.788 -0.916 1.00 94.75 155 THR A O 1
ATOM 1195 N N . GLU A 1 156 ? -15.019 -18.400 -1.948 1.00 96.56 156 GLU A N 1
ATOM 1196 C CA . GLU A 1 156 ? -14.049 -18.341 -0.861 1.00 96.56 156 GLU A CA 1
ATOM 1197 C C . GLU A 1 156 ? -14.011 -16.968 -0.195 1.00 96.56 156 GLU A C 1
ATOM 1199 O O . GLU A 1 156 ? -14.104 -15.922 -0.838 1.00 96.56 156 GLU A O 1
ATOM 1204 N N . ASN A 1 157 ? -13.829 -16.981 1.123 1.00 97.06 157 ASN A N 1
ATOM 1205 C CA . ASN A 1 157 ? -13.600 -15.796 1.935 1.00 97.06 157 ASN A CA 1
ATOM 1206 C C . ASN A 1 157 ? -12.543 -16.146 2.995 1.00 97.06 157 ASN A C 1
ATOM 1208 O O . ASN A 1 157 ? -12.770 -17.107 3.735 1.00 97.06 157 ASN A O 1
ATOM 1212 N N . PRO A 1 158 ? -11.419 -15.409 3.100 1.00 95.94 158 PRO A N 1
ATOM 1213 C CA . PRO A 1 158 ? -10.385 -15.675 4.107 1.00 95.94 158 PRO A CA 1
ATOM 1214 C C . PRO A 1 158 ? -10.913 -15.677 5.552 1.00 95.94 158 PRO A C 1
ATOM 1216 O O . PRO A 1 158 ? -10.391 -16.424 6.374 1.00 95.94 158 PRO A O 1
ATOM 1219 N N . ASP A 1 159 ? -11.973 -14.916 5.848 1.00 96.19 159 ASP A N 1
ATOM 1220 C CA . ASP A 1 159 ? -12.593 -14.866 7.179 1.00 96.19 159 ASP A CA 1
ATOM 1221 C C . ASP A 1 159 ? -13.285 -16.194 7.551 1.00 96.19 159 ASP A C 1
ATOM 1223 O O . ASP A 1 159 ? -13.371 -16.559 8.722 1.00 96.19 159 ASP A O 1
ATOM 1227 N N . LEU A 1 160 ? -13.766 -16.951 6.556 1.00 96.62 160 LEU A N 1
ATOM 1228 C CA . LEU A 1 160 ? -14.442 -18.242 6.756 1.00 96.62 160 LEU A CA 1
ATOM 1229 C C . LEU A 1 160 ? -13.528 -19.440 6.467 1.00 96.62 160 LEU A C 1
ATOM 1231 O O . LEU A 1 160 ? -13.648 -20.479 7.116 1.00 96.62 160 LEU A O 1
ATOM 1235 N N . ASN A 1 161 ? -12.606 -19.287 5.515 1.00 95.38 161 ASN A N 1
ATOM 1236 C CA . ASN A 1 161 ? -11.709 -20.326 5.019 1.00 95.38 161 ASN A CA 1
ATOM 1237 C C . ASN A 1 161 ? -10.243 -19.847 5.084 1.00 95.38 161 ASN A C 1
ATOM 1239 O O . ASN A 1 161 ? -9.592 -19.717 4.046 1.00 95.38 161 ASN A O 1
ATOM 1243 N N . PRO A 1 162 ? -9.674 -19.623 6.284 1.00 93.88 162 PRO A N 1
ATOM 1244 C CA . PRO A 1 162 ? -8.350 -19.005 6.442 1.00 93.88 162 PRO A CA 1
ATOM 1245 C C . PRO A 1 162 ? -7.186 -19.844 5.890 1.00 93.88 162 PRO A C 1
ATOM 1247 O O . PRO A 1 162 ? -6.081 -19.339 5.731 1.00 93.88 162 PRO A O 1
ATOM 1250 N N . ASN A 1 163 ? -7.419 -21.128 5.601 1.00 95.75 163 ASN A N 1
ATOM 1251 C CA . ASN A 1 163 ? -6.422 -22.030 5.019 1.00 95.75 163 ASN A CA 1
ATOM 1252 C C . ASN A 1 163 ? -6.549 -22.170 3.492 1.00 95.75 163 ASN A C 1
ATOM 1254 O O . ASN A 1 163 ? -5.789 -22.931 2.892 1.00 95.75 163 ASN A O 1
ATOM 1258 N N . PHE A 1 164 ? -7.533 -21.515 2.864 1.00 97.19 164 PHE A N 1
ATOM 1259 C CA . PHE A 1 164 ? -7.659 -21.536 1.412 1.00 97.19 164 PHE A CA 1
ATOM 1260 C C . PHE A 1 164 ? -6.520 -20.726 0.785 1.00 97.19 164 PHE A C 1
ATOM 1262 O O . PHE A 1 164 ? -6.263 -19.589 1.174 1.00 97.19 164 PHE A O 1
ATOM 1269 N N . VAL A 1 165 ? -5.840 -21.318 -0.196 1.00 96.88 165 VAL A N 1
ATOM 1270 C CA . VAL A 1 165 ? -4.741 -20.665 -0.912 1.00 96.88 165 VAL A CA 1
ATOM 1271 C C . VAL A 1 165 ? -5.287 -20.095 -2.211 1.00 96.88 165 VAL A C 1
ATOM 1273 O O . VAL A 1 165 ? -5.544 -20.828 -3.166 1.00 96.88 165 VAL A O 1
ATOM 1276 N N . PHE A 1 166 ? -5.461 -18.778 -2.234 1.00 97.56 166 PHE A N 1
ATOM 1277 C CA . PHE A 1 166 ? -5.872 -18.046 -3.423 1.00 97.56 166 PHE A CA 1
ATOM 1278 C C . PHE A 1 166 ? -4.760 -18.072 -4.487 1.00 97.56 166 PHE A C 1
ATOM 1280 O O . PHE A 1 166 ? -3.587 -17.873 -4.148 1.00 97.56 166 PHE A O 1
ATOM 1287 N N . PRO A 1 167 ? -5.081 -18.324 -5.771 1.00 97.69 167 PRO A N 1
ATOM 1288 C CA . PRO A 1 167 ? -4.080 -18.286 -6.830 1.00 97.69 167 PRO A CA 1
ATOM 1289 C C . PRO A 1 167 ? -3.449 -16.896 -6.984 1.00 97.69 167 PRO A C 1
ATOM 1291 O O . PRO A 1 167 ? -4.128 -15.874 -6.892 1.00 97.69 167 PRO A O 1
ATOM 1294 N N . GLN A 1 168 ? -2.149 -16.866 -7.260 1.00 98.00 168 GLN A N 1
ATOM 1295 C CA . GLN A 1 168 ? -1.407 -15.642 -7.563 1.00 98.00 168 GLN A CA 1
ATOM 1296 C C . GLN A 1 168 ? -1.755 -15.154 -8.973 1.00 98.00 168 GLN A C 1
ATOM 1298 O O . GLN A 1 168 ? -1.707 -15.951 -9.912 1.00 98.00 168 GLN A O 1
ATOM 1303 N N . ALA A 1 169 ? -2.054 -13.861 -9.135 1.00 97.81 169 ALA A N 1
ATOM 1304 C CA . ALA A 1 169 ? -2.186 -13.254 -10.461 1.00 97.81 169 ALA A CA 1
ATOM 1305 C C . ALA A 1 169 ? -0.846 -13.253 -11.199 1.00 97.81 169 ALA A C 1
ATOM 1307 O O . ALA A 1 169 ? -0.783 -13.639 -12.362 1.00 97.81 169 ALA A O 1
ATOM 1308 N N . ILE A 1 170 ? 0.236 -12.907 -10.496 1.00 98.50 170 ILE A N 1
ATOM 1309 C CA . ILE A 1 170 ? 1.598 -12.941 -11.030 1.00 98.50 170 ILE A CA 1
ATOM 1310 C C . ILE A 1 170 ? 2.436 -13.890 -10.166 1.00 98.50 170 ILE A C 1
ATOM 1312 O O . ILE A 1 170 ? 3.023 -13.464 -9.169 1.00 98.50 170 ILE A O 1
ATOM 1316 N N . PRO A 1 171 ? 2.494 -15.194 -10.504 1.00 98.06 171 PRO A N 1
ATOM 1317 C CA . PRO A 1 171 ? 3.195 -16.191 -9.693 1.00 98.06 171 PRO A CA 1
ATOM 1318 C C . PRO A 1 171 ? 4.672 -15.871 -9.431 1.00 98.06 171 PRO A C 1
ATOM 1320 O O . PRO A 1 171 ? 5.178 -16.173 -8.350 1.00 98.06 171 PRO A O 1
ATOM 1323 N N . ASP A 1 172 ? 5.357 -15.236 -10.386 1.00 98.44 172 ASP A N 1
ATOM 1324 C CA . ASP A 1 172 ? 6.772 -14.871 -10.251 1.00 98.44 172 ASP A CA 1
ATOM 1325 C C . ASP A 1 172 ? 7.006 -13.843 -9.134 1.00 98.44 172 ASP A C 1
ATOM 1327 O O . ASP A 1 172 ? 8.041 -13.889 -8.474 1.00 98.44 172 ASP A O 1
ATOM 1331 N N . LEU A 1 173 ? 6.033 -12.965 -8.855 1.00 98.56 173 LEU A N 1
ATOM 1332 C CA . LEU A 1 173 ? 6.155 -11.947 -7.807 1.00 98.56 173 LEU A CA 1
ATOM 1333 C C . LEU A 1 173 ? 6.044 -12.517 -6.387 1.00 98.56 173 LEU A C 1
ATOM 1335 O O . LEU A 1 173 ? 6.582 -11.927 -5.450 1.00 98.56 173 LEU A O 1
ATOM 1339 N N . SER A 1 174 ? 5.412 -13.684 -6.218 1.00 97.56 174 SER A N 1
ATOM 1340 C CA . SER A 1 174 ? 5.156 -14.282 -4.899 1.00 97.56 174 SER A CA 1
ATOM 1341 C C . SER A 1 174 ? 6.364 -15.002 -4.292 1.00 97.56 174 SER A C 1
ATOM 1343 O O . SER A 1 174 ? 6.246 -15.654 -3.253 1.00 97.56 174 SER A O 1
ATOM 1345 N N . HIS A 1 175 ? 7.515 -14.959 -4.960 1.00 96.12 175 HIS A N 1
ATOM 1346 C CA . HIS A 1 175 ? 8.763 -15.552 -4.501 1.00 96.12 175 HIS A CA 1
ATOM 1347 C C . HIS A 1 175 ? 9.967 -14.779 -5.051 1.00 96.12 175 HIS A C 1
ATOM 1349 O O . HIS A 1 175 ? 9.862 -14.043 -6.026 1.00 96.12 175 HIS A O 1
ATOM 1355 N N . GLY A 1 176 ? 11.136 -14.946 -4.429 1.00 96.56 176 GLY A N 1
ATOM 1356 C CA . GLY A 1 176 ? 12.310 -14.141 -4.781 1.00 96.56 176 GLY A CA 1
ATOM 1357 C C . GLY A 1 176 ? 12.137 -12.663 -4.413 1.00 96.56 176 GLY A C 1
ATOM 1358 O O . GLY A 1 176 ? 11.234 -12.309 -3.662 1.00 96.56 176 GLY A O 1
ATOM 1359 N N . GLN A 1 177 ? 13.043 -11.811 -4.892 1.00 97.75 177 GLN A N 1
ATOM 1360 C CA . GLN A 1 177 ? 13.057 -10.377 -4.593 1.00 97.75 177 GLN A CA 1
ATOM 1361 C C . GLN A 1 177 ? 12.919 -9.575 -5.881 1.00 97.75 177 GLN A C 1
ATOM 1363 O O . GLN A 1 177 ? 13.650 -9.811 -6.832 1.00 97.75 177 GLN A O 1
ATOM 1368 N N . HIS A 1 178 ? 12.017 -8.609 -5.905 1.00 98.50 178 HIS A N 1
ATOM 1369 C CA . HIS A 1 178 ? 11.686 -7.804 -7.076 1.00 98.50 178 HIS A CA 1
ATOM 1370 C C . HIS A 1 178 ? 11.879 -6.330 -6.756 1.00 98.50 178 HIS A C 1
ATOM 1372 O O . HIS A 1 178 ? 11.735 -5.911 -5.607 1.00 98.50 178 HIS A O 1
ATOM 1378 N N . THR A 1 179 ? 12.225 -5.533 -7.760 1.00 98.50 179 THR A N 1
ATOM 1379 C CA . THR A 1 179 ? 12.326 -4.081 -7.598 1.00 98.50 179 THR A CA 1
ATOM 1380 C C . THR A 1 179 ? 11.105 -3.429 -8.231 1.00 98.50 179 THR A C 1
ATOM 1382 O O . THR A 1 179 ? 10.733 -3.778 -9.347 1.00 98.50 179 THR A O 1
ATOM 1385 N N . ALA A 1 180 ? 10.476 -2.512 -7.503 1.00 98.69 180 ALA A N 1
ATOM 1386 C CA . ALA A 1 180 ? 9.322 -1.745 -7.962 1.00 98.69 180 ALA A CA 1
ATOM 1387 C C . ALA A 1 180 ? 9.689 -0.303 -8.333 1.00 98.69 180 ALA A C 1
ATOM 1389 O O . ALA A 1 180 ? 8.875 0.413 -8.882 1.00 98.69 180 ALA A O 1
ATOM 1390 N N . ILE A 1 181 ? 10.924 0.126 -8.082 1.00 98.75 181 ILE A N 1
ATOM 1391 C CA . ILE A 1 181 ? 11.480 1.384 -8.595 1.00 98.75 181 ILE A CA 1
ATOM 1392 C C . ILE A 1 181 ? 12.847 1.113 -9.235 1.00 98.75 181 ILE A C 1
ATOM 1394 O O . ILE A 1 181 ? 13.509 0.138 -8.850 1.00 98.75 181 ILE A O 1
ATOM 1398 N N . PRO A 1 182 ? 13.322 1.943 -10.182 1.00 98.69 182 PRO A N 1
ATOM 1399 C CA . PRO A 1 182 ? 14.702 1.860 -10.645 1.00 98.69 182 PRO A CA 1
ATOM 1400 C C . PRO A 1 182 ? 15.648 2.123 -9.470 1.00 98.69 182 PRO A C 1
ATOM 1402 O O . PRO A 1 182 ? 15.510 3.114 -8.755 1.00 98.69 182 PRO A O 1
ATOM 1405 N N . ARG A 1 183 ? 16.633 1.249 -9.253 1.00 98.38 183 ARG A N 1
ATOM 1406 C CA . ARG A 1 183 ? 17.635 1.390 -8.178 1.00 98.38 183 ARG A CA 1
ATOM 1407 C C . ARG A 1 183 ? 18.689 2.430 -8.538 1.00 98.38 183 ARG A C 1
ATOM 1409 O O . ARG A 1 183 ? 19.179 3.167 -7.682 1.00 98.38 183 ARG A O 1
ATOM 1416 N N . THR A 1 184 ? 19.050 2.444 -9.816 1.00 98.38 184 THR A N 1
ATOM 1417 C CA . THR A 1 184 ? 20.030 3.325 -10.460 1.00 98.38 184 THR A CA 1
ATOM 1418 C C . THR A 1 184 ? 19.588 3.562 -11.906 1.00 98.38 184 THR A C 1
ATOM 1420 O O . THR A 1 184 ? 18.743 2.822 -12.410 1.00 98.38 184 THR A O 1
ATOM 1423 N N . ASP A 1 185 ? 20.236 4.485 -12.616 1.00 98.19 185 ASP A N 1
ATOM 1424 C CA . ASP A 1 185 ? 20.008 4.690 -14.059 1.00 98.19 185 ASP A CA 1
ATOM 1425 C C . ASP A 1 185 ? 20.363 3.469 -14.926 1.00 98.19 185 ASP A C 1
ATOM 1427 O O . ASP A 1 185 ? 20.015 3.415 -16.098 1.00 98.19 185 ASP A O 1
ATOM 1431 N N . ASN A 1 186 ? 21.033 2.447 -14.384 1.00 98.06 186 ASN A N 1
ATOM 1432 C CA . ASN A 1 186 ? 21.248 1.218 -15.146 1.00 98.06 186 ASN A CA 1
ATOM 1433 C C . ASN A 1 186 ? 19.950 0.440 -15.388 1.00 98.06 186 ASN A C 1
ATOM 1435 O O . ASN A 1 186 ? 19.839 -0.217 -16.420 1.00 98.06 186 ASN A O 1
ATOM 1439 N N . ASP A 1 187 ? 18.980 0.529 -14.472 1.00 98.19 187 ASP A N 1
ATOM 1440 C CA . ASP A 1 187 ? 17.699 -0.176 -14.600 1.00 98.19 187 ASP A CA 1
ATOM 1441 C C . ASP A 1 187 ? 16.810 0.437 -15.696 1.00 98.19 187 ASP A C 1
ATOM 1443 O O . ASP A 1 187 ? 15.897 -0.225 -16.176 1.00 98.19 187 ASP A O 1
ATOM 1447 N N . THR A 1 188 ? 17.090 1.673 -16.132 1.00 97.50 188 THR A N 1
ATOM 1448 C CA . THR A 1 188 ? 16.339 2.346 -17.205 1.00 97.50 188 THR A CA 1
ATOM 1449 C C . THR A 1 188 ? 16.898 2.069 -18.605 1.00 97.50 188 THR A C 1
ATOM 1451 O O . THR A 1 188 ? 16.285 2.453 -19.599 1.00 97.50 188 THR A O 1
ATOM 1454 N N . ASN A 1 189 ? 18.041 1.379 -18.712 1.00 97.12 189 ASN A N 1
ATOM 1455 C CA . ASN A 1 189 ? 18.691 1.085 -19.995 1.00 97.12 189 ASN A CA 1
ATOM 1456 C C . ASN A 1 189 ? 18.088 -0.120 -20.734 1.00 97.12 189 ASN A C 1
ATOM 1458 O O . ASN A 1 189 ? 18.296 -0.256 -21.942 1.00 97.12 189 ASN A O 1
ATOM 1462 N N . ASP A 1 190 ? 17.387 -1.007 -20.025 1.00 97.75 190 ASP A N 1
ATOM 1463 C CA . ASP A 1 190 ? 16.664 -2.135 -20.613 1.00 97.75 190 ASP A CA 1
ATOM 1464 C C . ASP A 1 190 ? 15.153 -1.866 -20.511 1.00 97.75 190 ASP A C 1
ATOM 1466 O O . ASP A 1 190 ? 14.607 -1.902 -19.407 1.00 97.75 190 ASP A O 1
ATOM 1470 N N . PRO A 1 191 ? 14.459 -1.610 -21.636 1.00 98.31 191 PRO A N 1
ATOM 1471 C CA . PRO A 1 191 ? 13.039 -1.277 -21.615 1.00 98.31 191 PRO A CA 1
ATOM 1472 C C . PRO A 1 191 ? 12.159 -2.423 -21.098 1.00 98.31 191 PRO A C 1
ATOM 1474 O O . PRO A 1 191 ? 11.130 -2.161 -20.484 1.00 98.31 191 PRO A O 1
ATOM 1477 N N . ASN A 1 192 ? 12.554 -3.687 -21.293 1.00 98.69 192 ASN A N 1
ATOM 1478 C CA . ASN A 1 192 ? 11.774 -4.817 -20.788 1.00 98.69 192 ASN A CA 1
ATOM 1479 C C . ASN A 1 192 ? 11.932 -4.948 -19.273 1.00 98.69 192 ASN A C 1
ATOM 1481 O O . ASN A 1 192 ? 10.946 -5.188 -18.576 1.00 98.69 192 ASN A O 1
ATOM 1485 N N . LEU A 1 193 ? 13.156 -4.774 -18.757 1.00 98.75 193 LEU A N 1
ATOM 1486 C CA . LEU A 1 193 ? 13.384 -4.738 -17.313 1.00 98.75 193 LEU A CA 1
ATOM 1487 C C . LEU A 1 193 ? 12.634 -3.562 -16.690 1.00 98.75 193 LEU A C 1
ATOM 1489 O O . LEU A 1 193 ? 11.906 -3.764 -15.726 1.00 98.75 193 LEU A O 1
ATOM 1493 N N . LEU A 1 194 ? 12.744 -2.364 -17.265 1.00 98.88 194 LEU A N 1
ATOM 1494 C CA . LEU A 1 194 ? 12.054 -1.185 -16.755 1.00 98.88 194 LEU A CA 1
ATOM 1495 C C . LEU A 1 194 ? 10.531 -1.373 -16.731 1.00 98.88 194 LEU A C 1
ATOM 1497 O O . LEU A 1 194 ? 9.896 -1.014 -15.742 1.00 98.88 194 LEU A O 1
ATOM 1501 N N . GLN A 1 195 ? 9.949 -2.004 -17.757 1.00 98.94 195 GLN A N 1
ATOM 1502 C CA . GLN A 1 195 ? 8.521 -2.320 -17.750 1.00 98.94 195 GLN A CA 1
ATOM 1503 C C . GLN A 1 195 ? 8.160 -3.371 -16.691 1.00 98.94 195 GLN A C 1
ATOM 1505 O O . GLN A 1 195 ? 7.127 -3.244 -16.042 1.00 98.94 195 GLN A O 1
ATOM 1510 N N . VAL A 1 196 ? 9.004 -4.384 -16.453 1.00 98.88 196 VAL A N 1
ATOM 1511 C CA . VAL A 1 196 ? 8.816 -5.325 -15.330 1.00 98.88 196 VAL A CA 1
ATOM 1512 C C . VAL A 1 196 ? 8.832 -4.591 -13.986 1.00 98.88 196 VAL A C 1
ATOM 1514 O O . VAL A 1 196 ? 8.017 -4.905 -13.119 1.00 98.88 196 VAL A O 1
ATOM 1517 N N . ILE A 1 197 ? 9.710 -3.600 -13.811 1.00 98.94 197 ILE A N 1
ATOM 1518 C CA . ILE A 1 197 ? 9.781 -2.769 -12.598 1.00 98.94 197 ILE A CA 1
ATOM 1519 C C . ILE A 1 197 ? 8.492 -1.956 -12.430 1.00 98.94 197 ILE A C 1
ATOM 1521 O O . ILE A 1 197 ? 7.875 -2.007 -11.368 1.00 98.94 197 ILE A O 1
ATOM 1525 N N . ALA A 1 198 ? 8.045 -1.272 -13.486 1.00 98.94 198 ALA A N 1
ATOM 1526 C CA . ALA A 1 198 ? 6.807 -0.494 -13.482 1.00 98.94 198 ALA A CA 1
ATOM 1527 C C . ALA A 1 198 ? 5.565 -1.364 -13.217 1.00 98.94 198 ALA A C 1
ATOM 1529 O O . ALA A 1 198 ? 4.716 -1.014 -12.399 1.00 98.94 198 ALA A O 1
ATOM 1530 N N . ASN A 1 199 ? 5.482 -2.548 -13.825 1.00 98.88 199 ASN A N 1
ATOM 1531 C CA . ASN A 1 199 ? 4.393 -3.486 -13.562 1.00 98.88 199 ASN A CA 1
ATOM 1532 C C . ASN A 1 199 ? 4.442 -4.026 -12.121 1.00 98.88 199 ASN A C 1
ATOM 1534 O O . ASN A 1 199 ? 3.402 -4.209 -11.490 1.00 98.88 199 ASN A O 1
ATOM 1538 N N . THR A 1 200 ? 5.643 -4.258 -11.577 1.00 98.94 200 THR A N 1
ATOM 1539 C CA . THR A 1 200 ? 5.825 -4.643 -10.167 1.00 98.94 200 THR A CA 1
ATOM 1540 C C . THR A 1 200 ? 5.313 -3.540 -9.239 1.00 98.94 200 THR A C 1
ATOM 1542 O O . THR A 1 200 ? 4.638 -3.853 -8.261 1.00 98.94 200 THR A O 1
ATOM 1545 N N . ALA A 1 201 ? 5.559 -2.267 -9.569 1.00 98.88 201 ALA A N 1
ATOM 1546 C CA . ALA A 1 201 ? 4.985 -1.123 -8.859 1.00 98.88 201 ALA A CA 1
ATOM 1547 C C . ALA A 1 201 ? 3.453 -1.140 -8.895 1.00 98.88 201 ALA A C 1
ATOM 1549 O O . ALA A 1 201 ? 2.830 -1.097 -7.841 1.00 98.88 201 ALA A O 1
ATOM 1550 N N . GLY A 1 202 ? 2.853 -1.324 -10.077 1.00 98.62 202 GLY A N 1
ATOM 1551 C CA . GLY A 1 202 ? 1.398 -1.420 -10.242 1.00 98.62 202 GLY A CA 1
ATOM 1552 C C . GLY A 1 202 ? 0.750 -2.473 -9.337 1.00 98.62 202 GLY A C 1
ATOM 1553 O O . GLY A 1 202 ? -0.241 -2.201 -8.660 1.00 98.62 202 GLY A O 1
ATOM 1554 N N . PHE A 1 203 ? 1.344 -3.668 -9.257 1.00 98.69 203 PHE A N 1
ATOM 1555 C CA . PHE A 1 203 ? 0.874 -4.704 -8.332 1.00 98.69 203 PHE A CA 1
ATOM 1556 C C . PHE A 1 203 ? 1.188 -4.381 -6.868 1.00 98.69 203 PHE A C 1
ATOM 1558 O O . PHE A 1 203 ? 0.398 -4.746 -5.997 1.00 98.69 203 PHE A O 1
ATOM 1565 N N . HIS A 1 204 ? 2.300 -3.707 -6.567 1.00 98.69 204 HIS A N 1
ATOM 1566 C CA . HIS A 1 204 ? 2.625 -3.265 -5.211 1.00 98.69 204 HIS A CA 1
ATOM 1567 C C . HIS A 1 204 ? 1.627 -2.226 -4.685 1.00 98.69 204 HIS A C 1
ATOM 1569 O O . HIS A 1 204 ? 1.191 -2.378 -3.548 1.00 98.69 204 HIS A O 1
ATOM 1575 N N . PHE A 1 205 ? 1.207 -1.250 -5.502 1.00 98.44 205 PHE A N 1
ATOM 1576 C CA . PHE A 1 205 ? 0.202 -0.242 -5.129 1.00 98.44 205 PHE A CA 1
ATOM 1577 C C . PHE A 1 205 ? -1.059 -0.914 -4.579 1.00 98.44 205 PHE A C 1
ATOM 1579 O O . PHE A 1 205 ? -1.397 -0.772 -3.409 1.00 98.44 205 PHE A O 1
ATOM 1586 N N . ALA A 1 206 ? -1.676 -1.794 -5.370 1.00 97.44 206 ALA A N 1
ATOM 1587 C CA . ALA A 1 206 ? -2.860 -2.534 -4.941 1.00 97.44 206 ALA A CA 1
ATOM 1588 C C . ALA A 1 206 ? -2.593 -3.458 -3.737 1.00 97.44 206 ALA A C 1
ATOM 1590 O O . ALA A 1 206 ? -3.484 -3.684 -2.919 1.00 97.44 206 ALA A O 1
ATOM 1591 N N . THR A 1 207 ? -1.374 -3.997 -3.620 1.00 95.75 207 THR A N 1
ATOM 1592 C CA . THR A 1 207 ? -0.973 -4.893 -2.526 1.00 95.75 207 THR A CA 1
ATOM 1593 C C . THR A 1 207 ? -0.942 -4.186 -1.172 1.00 95.75 207 THR A C 1
ATOM 1595 O O . THR A 1 207 ? -1.303 -4.824 -0.179 1.00 95.75 207 THR A O 1
ATOM 1598 N N . ILE A 1 208 ? -0.524 -2.920 -1.109 1.00 93.88 208 ILE A N 1
ATOM 1599 C CA . ILE A 1 208 ? -0.538 -2.168 0.151 1.00 93.88 208 ILE A CA 1
ATOM 1600 C C . ILE A 1 208 ? -1.941 -1.663 0.465 1.00 93.88 208 ILE A C 1
ATOM 1602 O O . ILE A 1 208 ? -2.425 -1.876 1.573 1.00 93.88 208 ILE A O 1
ATOM 1606 N N . GLU A 1 209 ? -2.624 -1.118 -0.530 1.00 96.81 209 GLU A N 1
ATOM 1607 C CA . GLU A 1 209 ? -3.910 -0.438 -0.357 1.00 96.81 209 GLU A CA 1
ATOM 1608 C C . GLU A 1 209 ? -5.015 -1.431 0.037 1.00 96.81 209 GLU A C 1
ATOM 1610 O O . GLU A 1 209 ? -5.908 -1.137 0.832 1.00 96.81 209 GLU A O 1
ATOM 1615 N N . GLN A 1 210 ? -4.914 -2.702 -0.388 1.00 94.56 210 GLN A N 1
ATOM 1616 C CA . GLN A 1 210 ? -5.773 -3.756 0.172 1.00 94.56 210 GLN A CA 1
ATOM 1617 C C . GLN A 1 210 ? -5.572 -3.968 1.687 1.00 94.56 210 GLN A C 1
ATOM 1619 O O . GLN A 1 210 ? -6.468 -4.479 2.370 1.00 94.56 210 GLN A O 1
ATOM 1624 N N . GLY A 1 211 ? -4.382 -3.643 2.190 1.00 92.88 211 GLY A N 1
ATOM 1625 C CA . GLY A 1 211 ? -3.983 -3.704 3.585 1.00 92.88 211 GLY A CA 1
ATOM 1626 C C . GLY A 1 211 ? -4.726 -2.649 4.387 1.00 92.88 211 GLY A C 1
ATOM 1627 O O . GLY A 1 211 ? -5.422 -3.029 5.328 1.00 92.88 211 GLY A O 1
ATOM 1628 N N . GLY A 1 212 ? -4.674 -1.379 3.972 1.00 94.00 212 GLY A N 1
ATOM 1629 C CA . GLY A 1 212 ? -5.469 -0.285 4.546 1.00 94.00 212 GLY A CA 1
ATOM 1630 C C . GLY A 1 212 ? -6.974 -0.564 4.480 1.00 94.00 212 GLY A C 1
ATOM 1631 O O . GLY A 1 212 ? -7.666 -0.573 5.508 1.00 94.00 212 GLY A O 1
ATOM 1632 N N . ASN A 1 213 ? -7.451 -0.972 3.300 1.00 94.94 213 ASN A N 1
ATOM 1633 C CA . ASN A 1 213 ? -8.833 -1.381 3.033 1.00 94.94 213 ASN A CA 1
ATOM 1634 C C . ASN A 1 213 ? -9.339 -2.476 4.000 1.00 94.94 213 ASN A C 1
ATOM 1636 O O . ASN A 1 213 ? -10.502 -2.466 4.392 1.00 94.94 213 ASN A O 1
ATOM 1640 N N . SER A 1 214 ? -8.475 -3.394 4.454 1.00 96.38 214 SER A N 1
ATOM 1641 C CA . SER A 1 214 ? -8.835 -4.423 5.450 1.00 96.38 214 SER A CA 1
ATOM 1642 C C . SER A 1 214 ? -8.602 -3.963 6.898 1.00 96.38 214 SER A C 1
ATOM 1644 O O . SER A 1 214 ? -9.382 -4.287 7.801 1.00 96.38 214 SER A O 1
ATOM 1646 N N . LEU A 1 215 ? -7.530 -3.207 7.147 1.00 97.56 215 LEU A N 1
ATOM 1647 C CA . LEU A 1 215 ? -7.076 -2.790 8.472 1.00 97.56 215 LEU A CA 1
ATOM 1648 C C . LEU A 1 215 ? -8.092 -1.872 9.157 1.00 97.56 215 LEU A C 1
ATOM 1650 O O . LEU A 1 215 ? -8.492 -2.127 10.297 1.00 97.56 215 LEU A O 1
ATOM 1654 N N . TYR A 1 216 ? -8.536 -0.821 8.471 1.00 98.25 216 TYR A N 1
ATOM 1655 C CA . TYR A 1 216 ? -9.444 0.174 9.039 1.00 98.25 216 TYR A CA 1
ATOM 1656 C C . TYR A 1 216 ? -10.805 -0.385 9.475 1.00 98.25 216 TYR A C 1
ATOM 1658 O O . TYR A 1 216 ? -11.172 -0.172 10.637 1.00 98.25 216 TYR A O 1
ATOM 1666 N N . PRO A 1 217 ? -11.565 -1.126 8.640 1.00 96.69 217 PRO A N 1
ATOM 1667 C CA . PRO A 1 217 ? -12.828 -1.719 9.081 1.00 96.69 217 PRO A CA 1
ATOM 1668 C C . PRO A 1 217 ? -12.632 -2.769 10.182 1.00 96.69 217 PRO A C 1
ATOM 1670 O O . PRO A 1 217 ? -13.465 -2.879 11.087 1.00 96.69 217 PRO A O 1
ATOM 1673 N N . SER A 1 218 ? -11.517 -3.500 10.169 1.00 96.69 218 SER A N 1
ATOM 1674 C CA . SER A 1 218 ? -11.183 -4.451 11.233 1.00 96.69 218 SER A CA 1
ATOM 1675 C C . SER A 1 218 ? -10.916 -3.739 12.565 1.00 96.69 218 SER A C 1
ATOM 1677 O O . SER A 1 218 ? -11.449 -4.131 13.602 1.00 96.69 218 SER A O 1
ATOM 1679 N N . MET A 1 219 ? -10.161 -2.636 12.563 1.00 97.62 219 MET A N 1
ATOM 1680 C CA . MET A 1 219 ? -9.935 -1.814 13.759 1.00 97.62 219 MET A CA 1
ATOM 1681 C C . MET A 1 219 ? -11.193 -1.065 14.213 1.00 97.62 219 MET A C 1
ATOM 1683 O O . MET A 1 219 ? -11.422 -0.921 15.415 1.00 97.62 219 MET A O 1
ATOM 1687 N N . ALA A 1 220 ? -12.046 -0.619 13.289 1.00 96.94 220 ALA A N 1
ATOM 1688 C CA . ALA A 1 220 ? -13.295 0.076 13.600 1.00 96.94 220 ALA A CA 1
ATOM 1689 C C . ALA A 1 220 ? -14.221 -0.769 14.491 1.00 96.94 220 ALA A C 1
ATOM 1691 O O . ALA A 1 220 ? -14.852 -0.253 15.418 1.00 96.94 220 ALA A O 1
ATOM 1692 N N . GLN A 1 221 ? -14.250 -2.085 14.272 1.00 95.69 221 GLN A N 1
ATOM 1693 C CA . GLN A 1 221 ? -14.987 -3.034 15.112 1.00 95.69 221 GLN A CA 1
ATOM 1694 C C . GLN A 1 221 ? -14.446 -3.111 16.554 1.00 95.69 221 GLN A C 1
ATOM 1696 O O . GLN A 1 221 ? -15.188 -3.454 17.477 1.00 95.69 221 GLN A O 1
ATOM 1701 N N . ARG A 1 222 ? -13.178 -2.739 16.767 1.00 95.69 222 ARG A N 1
ATOM 1702 C CA . ARG A 1 222 ? -12.484 -2.769 18.066 1.00 95.69 222 ARG A CA 1
ATOM 1703 C C . ARG A 1 222 ? -12.583 -1.447 18.837 1.00 95.69 222 ARG A C 1
ATOM 1705 O O . ARG A 1 222 ? -12.366 -1.441 20.047 1.00 95.69 222 ARG A O 1
ATOM 1712 N N . ALA A 1 223 ? -12.935 -0.345 18.170 1.00 95.50 223 ALA A N 1
ATOM 1713 C CA . ALA A 1 223 ? -13.035 0.982 18.778 1.00 95.50 223 ALA A CA 1
ATOM 1714 C C . ALA A 1 223 ? -14.246 1.118 19.722 1.00 95.50 223 ALA A C 1
ATOM 1716 O O . ALA A 1 223 ? -15.375 0.732 19.389 1.00 95.50 223 ALA A O 1
ATOM 1717 N N . ILE A 1 224 ? -14.036 1.732 20.888 1.00 93.75 224 ILE A N 1
ATOM 1718 C CA . ILE A 1 224 ? -15.093 2.029 21.873 1.00 93.75 224 ILE A CA 1
ATOM 1719 C C . ILE A 1 224 ? -15.626 3.444 21.659 1.00 93.75 224 ILE A C 1
ATOM 1721 O O . ILE A 1 224 ? -16.839 3.667 21.680 1.00 93.75 224 ILE A O 1
ATOM 1725 N N . SER A 1 225 ? -14.729 4.410 21.465 1.00 93.81 225 SER A N 1
ATOM 1726 C CA . SER A 1 225 ? -15.120 5.797 21.241 1.00 93.81 225 SER A CA 1
ATOM 1727 C C . SER A 1 225 ? -15.815 5.947 19.890 1.00 93.81 225 SER A C 1
ATOM 1729 O O . SER A 1 225 ? -15.261 5.590 18.855 1.00 93.81 225 SER A O 1
ATOM 1731 N N . VAL A 1 226 ? -17.009 6.547 19.882 1.00 94.88 226 VAL A N 1
ATOM 1732 C CA . VAL A 1 226 ? -17.728 6.885 18.640 1.00 94.88 226 VAL A CA 1
ATOM 1733 C C . VAL A 1 226 ? -16.932 7.883 17.792 1.00 94.88 226 VAL A C 1
ATOM 1735 O O . VAL A 1 226 ? -17.013 7.848 16.569 1.00 94.88 226 VAL A O 1
ATOM 1738 N N . GLU A 1 227 ? -16.136 8.750 18.421 1.00 95.94 227 GLU A N 1
ATOM 1739 C CA . GLU A 1 227 ? -15.257 9.687 17.713 1.00 95.94 227 GLU A CA 1
ATOM 1740 C C . GLU A 1 227 ? -14.098 8.947 17.028 1.00 95.94 227 GLU A C 1
ATOM 1742 O O . GLU A 1 227 ? -13.814 9.213 15.867 1.00 95.94 227 GLU A O 1
ATOM 1747 N N . VAL A 1 228 ? -13.489 7.961 17.698 1.00 97.25 228 VAL A N 1
ATOM 1748 C CA . VAL A 1 228 ? -12.438 7.118 17.093 1.00 97.25 228 VAL A CA 1
ATOM 1749 C C . VAL A 1 228 ? -13.007 6.193 16.027 1.00 97.25 228 VAL A C 1
ATOM 1751 O O . VAL A 1 228 ? -12.431 6.091 14.950 1.00 97.25 228 VAL A O 1
ATOM 1754 N N . LEU A 1 229 ? -14.176 5.597 16.272 1.00 97.19 229 LEU A N 1
ATOM 1755 C CA . LEU A 1 229 ? -14.917 4.857 15.256 1.00 97.19 229 LEU A CA 1
ATOM 1756 C C . LEU A 1 229 ? -15.138 5.729 14.021 1.00 97.19 229 LEU A C 1
ATOM 1758 O O . LEU A 1 229 ? -14.865 5.274 12.921 1.00 97.19 229 LEU A O 1
ATOM 1762 N N . ARG A 1 230 ? -15.593 6.977 14.204 1.00 97.88 230 ARG A N 1
ATOM 1763 C CA . ARG A 1 230 ? -15.813 7.921 13.106 1.00 97.88 230 ARG A CA 1
ATOM 1764 C C . ARG A 1 230 ? -14.537 8.166 12.308 1.00 97.88 230 ARG A C 1
ATOM 1766 O O . ARG A 1 230 ? -14.630 8.196 11.090 1.00 97.88 230 ARG A O 1
ATOM 1773 N N . ILE A 1 231 ? -13.389 8.331 12.963 1.00 98.44 231 ILE A N 1
ATOM 1774 C CA . ILE A 1 231 ? -12.097 8.487 12.278 1.00 98.44 231 ILE A CA 1
ATOM 1775 C C . ILE A 1 231 ? -11.801 7.246 11.429 1.00 98.44 231 ILE A C 1
ATOM 1777 O O . ILE A 1 231 ? -11.623 7.366 10.222 1.00 98.44 231 ILE A O 1
ATOM 1781 N N . LEU A 1 232 ? -11.846 6.054 12.032 1.00 98.25 232 LEU A N 1
ATOM 1782 C CA . LEU A 1 232 ? -11.501 4.803 11.351 1.00 98.25 232 LEU A CA 1
ATOM 1783 C C . LEU A 1 232 ? -12.425 4.496 10.161 1.00 98.25 232 LEU A C 1
ATOM 1785 O O . LEU A 1 232 ? -11.950 4.072 9.117 1.00 98.25 232 LEU A O 1
ATOM 1789 N N . ILE A 1 233 ? -13.733 4.744 10.289 1.00 97.44 233 ILE A N 1
ATOM 1790 C CA . ILE A 1 233 ? -14.699 4.538 9.192 1.00 97.44 233 ILE A CA 1
ATOM 1791 C C . ILE A 1 233 ? -14.754 5.703 8.196 1.00 97.44 233 ILE A C 1
ATOM 1793 O O . ILE A 1 233 ? -15.563 5.646 7.275 1.00 97.44 233 ILE A O 1
ATOM 1797 N N . SER A 1 234 ? -13.982 6.774 8.406 1.00 98.06 234 SER A N 1
ATOM 1798 C CA . SER A 1 234 ? -13.860 7.872 7.435 1.00 98.06 234 SER A CA 1
ATOM 1799 C C . SER A 1 234 ? -12.575 7.760 6.625 1.00 98.06 234 SER A C 1
ATOM 1801 O O . SER A 1 234 ? -12.629 8.038 5.437 1.00 98.06 234 SER A O 1
ATOM 1803 N N . ILE A 1 235 ? -11.476 7.310 7.244 1.00 98.44 235 ILE A N 1
ATOM 1804 C CA . ILE A 1 235 ? -10.228 6.994 6.535 1.00 98.44 235 ILE A CA 1
ATOM 1805 C C . ILE A 1 235 ? -10.353 5.651 5.801 1.00 98.44 235 ILE A C 1
ATOM 1807 O O . ILE A 1 235 ? -10.083 5.572 4.622 1.00 98.44 235 ILE A O 1
ATOM 1811 N N . GLY A 1 236 ? -10.897 4.593 6.414 1.00 97.31 236 GLY A N 1
ATOM 1812 C CA . GLY A 1 236 ? -11.004 3.292 5.726 1.00 97.31 236 GLY A CA 1
ATOM 1813 C C . GLY A 1 236 ? -11.651 3.319 4.323 1.00 97.31 236 GLY A C 1
ATOM 1814 O O . GLY A 1 236 ? -11.204 2.594 3.437 1.00 97.31 236 GLY A O 1
ATOM 1815 N N . PRO A 1 237 ? -12.696 4.130 4.069 1.00 97.12 237 PRO A N 1
ATOM 1816 C CA . PRO A 1 237 ? -13.225 4.302 2.720 1.00 97.12 237 PRO A CA 1
ATOM 1817 C C . PRO A 1 237 ? -12.307 5.020 1.720 1.00 97.12 237 PRO A C 1
ATOM 1819 O O . PRO A 1 237 ? -12.482 4.761 0.533 1.00 97.12 237 PRO A O 1
ATOM 1822 N N . THR A 1 238 ? -11.374 5.888 2.136 1.00 97.50 238 THR A N 1
ATOM 1823 C CA . THR A 1 238 ? -10.382 6.486 1.215 1.00 97.50 238 THR A CA 1
ATOM 1824 C C . THR A 1 238 ? -9.403 5.412 0.741 1.00 97.50 238 THR A C 1
ATOM 1826 O O . THR A 1 238 ? -9.321 5.186 -0.461 1.00 97.50 238 THR A O 1
ATOM 1829 N N . GLU A 1 239 ? -8.882 4.580 1.649 1.00 97.62 239 GLU A N 1
ATOM 1830 C CA . GLU A 1 239 ? -8.110 3.358 1.320 1.00 97.62 239 GLU A CA 1
ATOM 1831 C C . GLU A 1 239 ? -8.861 2.412 0.369 1.00 97.62 239 GLU A C 1
ATOM 1833 O O . GLU A 1 239 ? -8.301 1.744 -0.498 1.00 97.62 239 GLU A O 1
ATOM 1838 N N . THR A 1 240 ? -10.187 2.319 0.527 1.00 96.75 240 THR A N 1
ATOM 1839 C CA . THR A 1 240 ? -11.020 1.503 -0.368 1.00 96.75 240 THR A CA 1
ATOM 1840 C C . THR A 1 240 ? -11.055 2.095 -1.780 1.00 96.75 240 THR A C 1
ATOM 1842 O O . THR A 1 240 ? -11.058 1.342 -2.756 1.00 96.75 240 THR A O 1
ATOM 1845 N N . MET A 1 241 ? -11.098 3.428 -1.901 1.00 97.38 241 MET A N 1
ATOM 1846 C CA . MET A 1 241 ? -11.021 4.122 -3.190 1.00 97.38 241 MET A CA 1
ATOM 1847 C C . MET A 1 241 ? -9.640 3.938 -3.821 1.00 97.38 241 MET A C 1
ATOM 1849 O O . MET A 1 241 ? -9.580 3.579 -4.996 1.00 97.38 241 MET A O 1
ATOM 1853 N N . HIS A 1 242 ? -8.565 4.086 -3.043 1.00 98.00 242 HIS A N 1
ATOM 1854 C CA . HIS A 1 242 ? -7.198 3.825 -3.492 1.00 98.00 242 HIS A CA 1
ATOM 1855 C C . HIS A 1 242 ? -7.068 2.393 -4.014 1.00 98.00 242 HIS A C 1
ATOM 1857 O O . HIS A 1 242 ? -6.771 2.181 -5.191 1.00 98.00 242 HIS A O 1
ATOM 1863 N N . PHE A 1 243 ? -7.407 1.389 -3.195 1.00 97.69 243 PHE A N 1
ATOM 1864 C CA . PHE A 1 243 ? -7.349 -0.016 -3.600 1.00 97.69 243 PHE A CA 1
ATOM 1865 C C . PHE A 1 243 ? -8.133 -0.278 -4.889 1.00 97.69 243 PHE A C 1
ATOM 1867 O O . PHE A 1 243 ? -7.637 -0.972 -5.778 1.00 97.69 243 PHE A O 1
ATOM 1874 N N . GLN A 1 244 ? -9.340 0.284 -5.013 1.00 96.19 244 GLN A N 1
ATOM 1875 C CA . GLN A 1 244 ? -10.165 0.131 -6.208 1.00 96.19 244 GLN A CA 1
ATOM 1876 C C . GLN A 1 244 ? -9.490 0.704 -7.463 1.00 96.19 244 GLN A C 1
ATOM 1878 O O . GLN A 1 244 ? -9.557 0.066 -8.517 1.00 96.19 244 GLN A O 1
ATOM 1883 N N . THR A 1 245 ? -8.849 1.870 -7.354 1.00 97.19 245 THR A N 1
ATOM 1884 C CA . THR A 1 245 ? -8.059 2.476 -8.434 1.00 97.19 245 THR A CA 1
ATOM 1885 C C . THR A 1 245 ? -6.897 1.564 -8.810 1.00 97.19 245 THR A C 1
ATOM 1887 O O . THR A 1 245 ? -6.773 1.154 -9.964 1.00 97.19 245 THR A O 1
ATOM 1890 N N . TRP A 1 246 ? -6.080 1.159 -7.840 1.00 97.88 246 TRP A N 1
ATOM 1891 C CA . TRP A 1 246 ? -4.855 0.418 -8.126 1.00 97.88 246 TRP A CA 1
ATOM 1892 C C . TRP A 1 246 ? -5.092 -1.006 -8.607 1.00 97.88 246 TRP A C 1
ATOM 1894 O O . TRP A 1 246 ? -4.358 -1.481 -9.474 1.00 97.88 246 TRP A O 1
ATOM 1904 N N . GLN A 1 247 ? -6.123 -1.693 -8.108 1.00 95.38 247 GLN A N 1
ATOM 1905 C CA . GLN A 1 247 ? -6.436 -3.028 -8.615 1.00 95.38 247 GLN A CA 1
ATOM 1906 C C . GLN A 1 247 ? -6.924 -3.008 -10.068 1.00 95.38 247 GLN A C 1
ATOM 1908 O O . GLN A 1 247 ? -6.690 -3.977 -10.789 1.00 95.38 247 GLN A O 1
ATOM 1913 N N . ASP A 1 248 ? -7.600 -1.932 -10.494 1.00 97.12 248 ASP A N 1
ATOM 1914 C CA . ASP A 1 248 ? -7.967 -1.716 -11.897 1.00 97.12 248 ASP A CA 1
ATOM 1915 C C . ASP A 1 248 ? -6.696 -1.506 -12.727 1.00 97.12 248 ASP A C 1
ATOM 1917 O O . ASP A 1 248 ? -6.449 -2.242 -13.683 1.00 97.12 248 ASP A O 1
ATOM 1921 N N . LYS A 1 249 ? -5.814 -0.591 -12.294 1.00 98.06 249 LYS A N 1
ATOM 1922 C CA . LYS A 1 249 ? -4.609 -0.232 -13.067 1.00 98.06 249 LYS A CA 1
ATOM 1923 C C . LYS A 1 249 ? -3.602 -1.373 -13.160 1.00 98.06 249 LYS A C 1
ATOM 1925 O O . LYS A 1 249 ? -2.992 -1.570 -14.208 1.00 98.06 249 LYS A O 1
ATOM 1930 N N . ALA A 1 250 ? -3.488 -2.201 -12.122 1.00 98.06 250 ALA A N 1
ATOM 1931 C CA . ALA A 1 250 ? -2.690 -3.425 -12.171 1.00 98.06 250 ALA A CA 1
ATOM 1932 C C . ALA A 1 250 ? -3.143 -4.380 -13.297 1.00 98.06 250 ALA A C 1
ATOM 1934 O O . ALA A 1 250 ? -2.322 -5.101 -13.864 1.00 98.06 250 ALA A O 1
ATOM 1935 N N . GLY A 1 251 ? -4.429 -4.360 -13.670 1.00 97.38 251 GLY A N 1
ATOM 1936 C CA . GLY A 1 251 ? -4.982 -5.157 -14.766 1.00 97.38 251 GLY A CA 1
ATOM 1937 C C . GLY A 1 251 ? -4.557 -4.734 -16.168 1.00 97.38 251 GLY A C 1
ATOM 1938 O O . GLY A 1 251 ? -4.729 -5.516 -17.104 1.00 97.38 251 GLY A O 1
ATOM 1939 N N . ASN A 1 252 ? -3.981 -3.540 -16.309 1.00 98.38 252 ASN A N 1
ATOM 1940 C CA . ASN A 1 252 ? -3.480 -3.009 -17.575 1.00 98.38 252 ASN A CA 1
ATOM 1941 C C . ASN A 1 252 ? -1.996 -3.324 -17.811 1.00 98.38 252 ASN A C 1
ATOM 1943 O O . ASN A 1 252 ? -1.462 -2.958 -18.856 1.00 98.38 252 ASN A O 1
ATOM 1947 N N . ALA A 1 253 ? -1.330 -4.013 -16.874 1.00 98.44 253 ALA A N 1
ATOM 1948 C CA . ALA A 1 253 ? 0.080 -4.381 -16.978 1.00 98.44 253 ALA A CA 1
ATOM 1949 C C . ALA A 1 253 ? 0.404 -5.044 -18.334 1.00 98.44 253 ALA A C 1
ATOM 1951 O O . ALA A 1 253 ? -0.110 -6.131 -18.627 1.00 98.44 253 ALA A O 1
ATOM 1952 N N . PRO A 1 254 ? 1.275 -4.435 -19.165 1.00 98.38 254 PRO A N 1
ATOM 1953 C CA . PRO A 1 254 ? 1.691 -5.035 -20.421 1.00 98.38 254 PRO A CA 1
ATOM 1954 C C . PRO A 1 254 ? 2.363 -6.389 -20.204 1.00 98.38 254 PRO A C 1
ATOM 1956 O O . PRO A 1 254 ? 3.118 -6.580 -19.248 1.00 98.38 254 PRO A O 1
ATOM 1959 N N . GLN A 1 255 ? 2.144 -7.313 -21.138 1.00 98.56 255 GLN A N 1
ATOM 1960 C CA . GLN A 1 255 ? 2.814 -8.609 -21.122 1.00 98.56 255 GLN A CA 1
ATOM 1961 C C . GLN A 1 255 ? 4.305 -8.422 -21.398 1.00 98.56 255 GLN A C 1
ATOM 1963 O O . GLN A 1 255 ? 4.690 -7.903 -22.448 1.00 98.56 255 GLN A O 1
ATOM 1968 N N . VAL A 1 256 ? 5.151 -8.858 -20.472 1.00 98.81 256 VAL A N 1
ATOM 1969 C CA . VAL A 1 256 ? 6.602 -8.703 -20.587 1.00 98.81 256 VAL A CA 1
ATOM 1970 C C . VAL A 1 256 ? 7.314 -9.744 -19.735 1.00 98.81 256 VAL A C 1
ATOM 1972 O O . VAL A 1 256 ? 6.846 -10.114 -18.659 1.00 98.81 256 VAL A O 1
ATOM 1975 N N . THR A 1 257 ? 8.470 -10.202 -20.210 1.00 98.75 257 THR A N 1
ATOM 1976 C CA . THR A 1 257 ? 9.401 -11.015 -19.426 1.00 98.75 257 THR A CA 1
ATOM 1977 C C . THR A 1 257 ? 10.768 -10.358 -19.457 1.00 98.75 257 THR A C 1
ATOM 1979 O O . THR A 1 257 ? 11.283 -10.050 -20.534 1.00 98.75 257 THR A O 1
ATOM 1982 N N . ALA A 1 258 ? 11.385 -10.197 -18.291 1.00 98.69 258 ALA A N 1
ATOM 1983 C CA . ALA A 1 258 ? 12.756 -9.715 -18.184 1.00 98.69 258 ALA A CA 1
ATOM 1984 C C . ALA A 1 258 ? 13.515 -10.445 -17.077 1.00 98.69 258 ALA A C 1
ATOM 1986 O O . ALA A 1 258 ? 12.925 -10.978 -16.137 1.00 98.69 258 ALA A O 1
ATOM 1987 N N . PHE A 1 259 ? 14.839 -10.477 -17.211 1.00 98.44 259 PHE A N 1
ATOM 1988 C CA . PHE A 1 259 ? 15.744 -10.939 -16.167 1.00 98.44 259 PHE A CA 1
ATOM 1989 C C . PHE A 1 259 ? 16.341 -9.727 -15.454 1.00 98.44 259 PHE A C 1
ATOM 1991 O O . PHE A 1 259 ? 16.946 -8.874 -16.099 1.00 98.44 259 PHE A O 1
ATOM 1998 N N . ASP A 1 260 ? 16.198 -9.675 -14.133 1.00 98.19 260 ASP A N 1
ATOM 1999 C CA . ASP A 1 260 ? 16.857 -8.690 -13.286 1.00 98.19 260 ASP A CA 1
ATOM 2000 C C . ASP A 1 260 ? 18.228 -9.235 -12.844 1.00 98.19 260 ASP A C 1
ATOM 2002 O O . ASP A 1 260 ? 18.291 -10.157 -12.022 1.00 98.19 260 ASP A O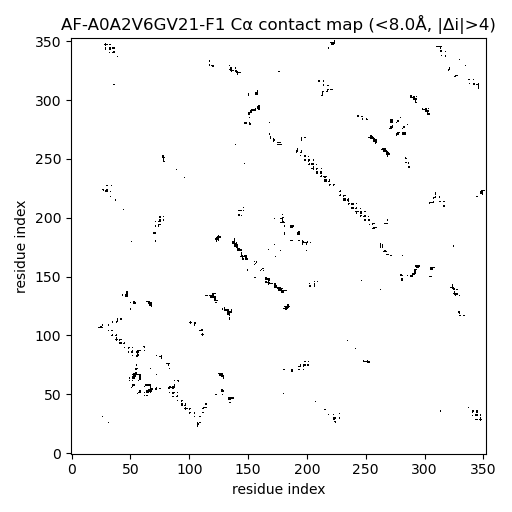 1
ATOM 2006 N N . PRO A 1 261 ? 19.353 -8.676 -13.329 1.00 97.06 261 PRO A N 1
ATOM 2007 C CA . PRO A 1 261 ? 20.682 -9.164 -12.972 1.00 97.06 261 PRO A CA 1
ATOM 2008 C C . PRO A 1 261 ? 21.085 -8.871 -11.519 1.00 97.06 261 PRO A C 1
ATOM 2010 O O . PRO A 1 261 ? 22.023 -9.491 -11.019 1.00 97.06 261 PRO A O 1
ATOM 2013 N N . VAL A 1 262 ? 20.424 -7.931 -10.838 1.00 97.50 262 VAL A N 1
ATOM 2014 C CA . VAL A 1 262 ? 20.780 -7.518 -9.471 1.00 97.50 262 VAL A CA 1
ATOM 2015 C C . VAL A 1 262 ? 20.061 -8.380 -8.436 1.00 97.50 262 VAL A C 1
ATOM 2017 O O . VAL A 1 262 ? 20.706 -8.854 -7.500 1.00 97.50 262 VAL A O 1
ATOM 2020 N N . ASN A 1 263 ? 18.757 -8.618 -8.606 1.00 96.94 263 ASN A N 1
ATOM 2021 C CA . ASN A 1 263 ? 18.018 -9.553 -7.751 1.00 96.94 263 ASN A CA 1
ATOM 2022 C C . ASN A 1 263 ? 18.111 -11.012 -8.234 1.00 96.94 263 ASN A C 1
ATOM 2024 O O . ASN A 1 263 ? 17.756 -11.931 -7.495 1.00 96.94 263 ASN A O 1
ATOM 2028 N N . ASN A 1 264 ? 18.670 -11.228 -9.429 1.00 97.06 264 ASN A N 1
ATOM 2029 C CA . ASN A 1 264 ? 18.954 -12.531 -10.022 1.00 97.06 264 ASN A CA 1
ATOM 2030 C C . ASN A 1 264 ? 17.700 -13.412 -10.150 1.00 97.06 264 ASN A C 1
ATOM 2032 O O . ASN A 1 264 ? 17.686 -14.577 -9.742 1.00 97.06 264 ASN A O 1
ATOM 2036 N N . ASN A 1 265 ? 16.645 -12.849 -10.733 1.00 96.88 265 ASN A N 1
ATOM 2037 C CA . ASN A 1 265 ? 15.406 -13.548 -11.051 1.00 96.88 265 ASN A CA 1
ATOM 2038 C C . ASN A 1 265 ? 14.859 -13.128 -12.420 1.00 96.88 265 ASN A C 1
ATOM 2040 O O . ASN A 1 265 ? 15.220 -12.095 -12.980 1.00 96.88 265 ASN A O 1
ATOM 2044 N N . THR A 1 266 ? 14.009 -13.981 -12.982 1.00 98.25 266 THR A N 1
ATOM 2045 C CA . THR A 1 266 ? 13.219 -13.672 -14.172 1.00 98.25 266 THR A CA 1
ATOM 2046 C C . THR A 1 266 ? 11.781 -13.485 -13.734 1.00 98.25 266 THR A C 1
ATOM 2048 O O . THR A 1 266 ? 11.268 -14.327 -13.001 1.00 98.25 266 THR A O 1
ATOM 2051 N N . THR A 1 267 ? 11.150 -12.419 -14.212 1.00 98.62 267 THR A N 1
ATOM 2052 C CA . THR A 1 267 ? 9.754 -12.107 -13.902 1.00 98.62 267 THR A CA 1
ATOM 2053 C C . THR A 1 267 ? 8.974 -11.995 -15.195 1.00 98.62 267 THR A C 1
ATOM 2055 O O . THR A 1 267 ? 9.387 -11.285 -16.114 1.00 98.62 267 THR A O 1
ATOM 2058 N N . THR A 1 268 ? 7.857 -12.711 -15.262 1.00 98.62 268 THR A N 1
ATOM 2059 C CA . THR A 1 268 ? 6.909 -12.701 -16.373 1.00 98.62 268 THR A CA 1
ATOM 2060 C C . THR A 1 268 ? 5.585 -12.101 -15.922 1.00 98.62 268 THR A C 1
ATOM 2062 O O . THR A 1 268 ? 4.956 -12.607 -14.995 1.00 98.62 268 THR A O 1
ATOM 2065 N N . PHE A 1 269 ? 5.130 -11.073 -16.634 1.00 98.75 269 PHE A N 1
ATOM 2066 C CA . PHE A 1 269 ? 3.747 -10.608 -16.617 1.00 98.75 269 PHE A CA 1
ATOM 2067 C C . PHE A 1 269 ? 3.007 -11.287 -17.778 1.00 98.75 269 PHE A C 1
ATOM 2069 O O . PHE A 1 269 ? 3.295 -10.982 -18.939 1.00 98.75 269 PHE A O 1
ATOM 2076 N N . PRO A 1 270 ? 2.130 -12.267 -17.501 1.00 98.25 270 PRO A N 1
ATOM 2077 C CA . PRO A 1 270 ? 1.422 -13.022 -18.526 1.00 98.25 270 PRO A CA 1
ATOM 2078 C C . PRO A 1 270 ? 0.144 -12.306 -18.983 1.00 98.25 270 PRO A C 1
ATOM 2080 O O . PRO A 1 270 ? -0.291 -11.323 -18.390 1.00 98.25 270 PRO A O 1
ATOM 2083 N N . ASP A 1 271 ? -0.508 -12.853 -20.010 1.00 98.00 271 ASP A N 1
ATOM 2084 C CA . ASP A 1 271 ? -1.901 -12.517 -20.308 1.00 98.00 271 ASP A CA 1
ATOM 2085 C C . ASP A 1 271 ? -2.834 -13.154 -19.266 1.00 98.00 271 ASP A C 1
ATOM 2087 O O . ASP A 1 271 ? -3.092 -14.360 -19.310 1.00 98.00 271 ASP A O 1
ATOM 2091 N N . LEU A 1 272 ? -3.362 -12.356 -18.336 1.00 98.00 272 LEU A N 1
ATOM 2092 C CA . LEU A 1 272 ? -4.302 -12.842 -17.318 1.00 98.00 272 LEU A CA 1
ATOM 2093 C C . LEU A 1 272 ? -5.647 -13.295 -17.908 1.00 98.00 272 LEU A C 1
ATOM 2095 O O . LEU A 1 272 ? -6.363 -14.075 -17.281 1.00 98.00 272 LEU A O 1
ATOM 2099 N N . ASN A 1 273 ? -5.990 -12.869 -19.127 1.00 97.31 273 ASN A N 1
ATOM 2100 C CA . ASN A 1 273 ? -7.248 -13.226 -19.780 1.00 97.31 273 ASN A CA 1
ATOM 2101 C C . ASN A 1 273 ? -7.137 -14.485 -20.662 1.00 97.31 273 ASN A C 1
ATOM 2103 O O . ASN A 1 273 ? -8.141 -14.909 -21.243 1.00 97.31 273 ASN A O 1
ATOM 2107 N N . ALA A 1 274 ? -5.953 -15.103 -20.764 1.00 96.62 274 ALA A N 1
ATOM 2108 C CA . ALA A 1 274 ? -5.710 -16.278 -21.601 1.00 96.62 274 ALA A CA 1
ATOM 2109 C C . ALA A 1 274 ? -5.215 -17.497 -20.792 1.00 96.62 274 ALA A C 1
ATOM 2111 O O . ALA A 1 274 ? -4.582 -17.335 -19.749 1.00 96.62 274 ALA A O 1
ATOM 2112 N N . PRO A 1 275 ? -5.446 -18.740 -21.271 1.00 95.38 275 PRO A N 1
ATOM 2113 C CA . PRO A 1 275 ? -4.941 -19.944 -20.609 1.00 95.38 275 PRO A CA 1
ATOM 2114 C C . PRO A 1 275 ? -3.419 -19.894 -20.353 1.00 95.38 275 PRO A C 1
ATOM 2116 O O . PRO A 1 275 ? -2.675 -19.483 -21.244 1.00 95.38 275 PRO A O 1
ATOM 2119 N N . PRO A 1 276 ? -2.927 -20.367 -19.189 1.00 95.00 276 PRO A N 1
ATOM 2120 C CA . PRO A 1 276 ? -3.646 -21.136 -18.165 1.00 95.00 276 PRO A CA 1
ATOM 2121 C C . PRO A 1 276 ? -4.482 -20.289 -17.190 1.00 95.00 276 PRO A C 1
ATOM 2123 O O . PRO A 1 276 ? -5.135 -20.865 -16.323 1.00 95.00 276 PRO A O 1
ATOM 2126 N N . PHE A 1 277 ? -4.459 -18.963 -17.333 1.00 96.25 277 PHE A N 1
ATOM 2127 C CA . PHE A 1 277 ? -5.332 -18.028 -16.625 1.00 96.25 277 PHE A CA 1
ATOM 2128 C C . PHE A 1 277 ? -6.699 -17.923 -17.339 1.00 96.25 277 PHE A C 1
ATOM 2130 O O . PHE A 1 277 ? -7.131 -18.849 -18.035 1.00 96.25 277 PHE A O 1
ATOM 2137 N N . GLY A 1 278 ? -7.390 -16.795 -17.172 1.00 91.94 278 GLY A N 1
ATOM 2138 C CA . GLY A 1 278 ? -8.740 -16.553 -17.671 1.00 91.94 278 GLY A CA 1
ATOM 2139 C C . GLY A 1 278 ? -9.841 -16.970 -16.691 1.00 91.94 278 GLY A C 1
ATOM 2140 O O . GLY A 1 278 ? -9.593 -17.323 -15.540 1.00 91.94 278 GLY A O 1
ATOM 2141 N N . GLY A 1 279 ? -11.091 -16.909 -17.155 1.00 94.06 279 GLY A N 1
ATOM 2142 C CA . GLY A 1 279 ? -12.262 -17.018 -16.277 1.00 94.06 279 GLY A CA 1
ATOM 2143 C C . GLY A 1 279 ? -12.460 -15.768 -15.413 1.00 94.06 279 GLY A C 1
ATOM 2144 O O . GLY A 1 279 ? -11.695 -14.812 -15.5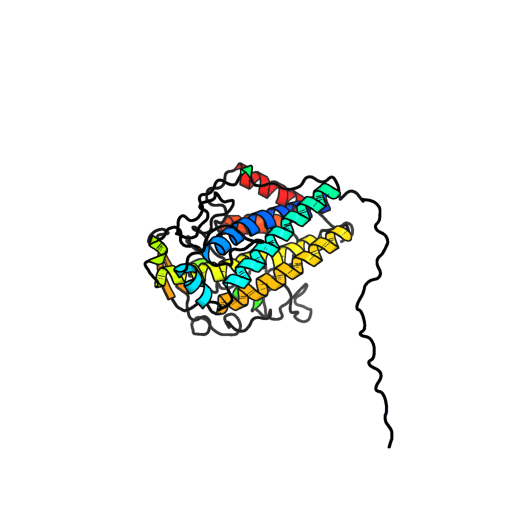10 1.00 94.06 279 GLY A O 1
ATOM 2145 N N . GLU A 1 280 ? -13.498 -15.772 -14.572 1.00 92.62 280 GLU A N 1
ATOM 2146 C CA . GLU A 1 280 ? -13.831 -14.612 -13.725 1.00 92.62 280 GLU A CA 1
ATOM 2147 C C . GLU A 1 280 ? -12.687 -14.261 -12.754 1.00 92.62 280 GLU A C 1
ATOM 2149 O O . GLU A 1 280 ? -12.397 -13.085 -12.562 1.00 92.62 280 GLU A O 1
ATOM 2154 N N . ASP A 1 281 ? -11.974 -15.262 -12.219 1.00 94.56 281 ASP A N 1
ATOM 2155 C CA . ASP A 1 281 ? -10.913 -15.062 -11.218 1.00 94.56 281 ASP A CA 1
ATOM 2156 C C . ASP A 1 281 ? -9.718 -14.239 -11.730 1.00 94.56 281 ASP A C 1
ATOM 2158 O O . ASP A 1 281 ? -9.064 -13.558 -10.941 1.00 94.56 281 ASP A O 1
ATOM 2162 N N . PHE A 1 282 ? -9.430 -14.274 -13.035 1.00 97.25 282 PHE A N 1
ATOM 2163 C CA . PHE A 1 282 ? -8.295 -13.564 -13.641 1.00 97.25 282 PHE A CA 1
ATOM 2164 C C . PHE A 1 282 ? -8.706 -12.448 -14.608 1.00 97.25 282 PHE A C 1
ATOM 2166 O O . PHE A 1 282 ? -7.849 -11.761 -15.156 1.00 97.25 282 PHE A O 1
ATOM 2173 N N . GLN A 1 283 ? -10.008 -12.227 -14.792 1.00 95.88 283 GLN A N 1
ATOM 2174 C CA . GLN A 1 283 ? -10.522 -11.217 -15.707 1.00 95.88 283 GLN A CA 1
ATOM 2175 C C . GLN A 1 283 ? -10.110 -9.801 -15.267 1.00 95.88 283 GLN A C 1
ATOM 2177 O O . GLN A 1 283 ? -10.475 -9.337 -14.180 1.00 95.88 283 GLN A O 1
ATOM 2182 N N . THR A 1 284 ? -9.371 -9.095 -16.128 1.00 96.50 284 THR A N 1
ATOM 2183 C CA . THR A 1 284 ? -8.754 -7.800 -15.782 1.00 96.50 284 THR A CA 1
ATOM 2184 C C . THR A 1 284 ? -9.761 -6.673 -15.620 1.00 96.50 284 THR A C 1
ATOM 2186 O O . THR A 1 284 ? -9.654 -5.902 -14.675 1.00 96.50 284 THR A O 1
ATOM 2189 N N . ASN A 1 285 ? -10.811 -6.640 -16.442 1.00 94.50 285 ASN A N 1
ATOM 2190 C CA . ASN A 1 285 ? -11.867 -5.628 -16.341 1.00 94.50 285 ASN A CA 1
ATOM 2191 C C . ASN A 1 285 ? -12.985 -5.972 -15.333 1.00 94.50 285 ASN A C 1
ATOM 2193 O O . ASN A 1 285 ? -13.980 -5.248 -15.253 1.00 94.50 285 ASN A O 1
ATOM 2197 N N . LEU A 1 286 ? -12.856 -7.061 -14.563 1.00 93.75 286 LEU A N 1
ATOM 2198 C CA . LEU A 1 286 ? -13.765 -7.383 -13.460 1.00 93.75 286 LEU A CA 1
ATOM 2199 C C . LEU A 1 286 ? -13.285 -6.659 -12.200 1.00 93.75 286 LEU A C 1
ATOM 2201 O O . LEU A 1 286 ? -12.592 -7.221 -11.359 1.00 93.75 286 LEU A O 1
ATOM 2205 N N . ILE A 1 287 ? -13.617 -5.373 -12.121 1.00 93.25 287 ILE A N 1
ATOM 2206 C CA . ILE A 1 287 ? -13.042 -4.466 -11.121 1.00 93.25 287 ILE A CA 1
ATOM 2207 C C . ILE A 1 287 ? -13.862 -4.362 -9.832 1.00 93.25 287 ILE A C 1
ATOM 2209 O O . ILE A 1 287 ? -13.371 -3.815 -8.858 1.00 93.25 287 ILE A O 1
ATOM 2213 N N . MET A 1 288 ? -15.098 -4.860 -9.802 1.00 95.12 288 MET A N 1
ATOM 2214 C CA . MET A 1 288 ? -15.930 -4.859 -8.592 1.00 95.12 288 MET A CA 1
ATOM 2215 C C . MET A 1 288 ? -15.761 -6.188 -7.843 1.00 95.12 288 MET A C 1
ATOM 2217 O O . MET A 1 288 ? -15.684 -7.223 -8.505 1.00 95.12 288 MET A O 1
ATOM 2221 N N . PRO A 1 289 ? -15.748 -6.213 -6.497 1.00 94.81 289 PRO A N 1
ATOM 2222 C CA . PRO A 1 289 ? -15.658 -7.465 -5.752 1.00 94.81 289 PRO A CA 1
ATOM 2223 C C . PRO A 1 289 ? -16.802 -8.427 -6.092 1.00 94.81 289 PRO A C 1
ATOM 2225 O O . PRO A 1 289 ? -17.977 -8.053 -6.076 1.00 94.81 289 PRO A O 1
ATOM 2228 N N . GLU A 1 290 ? -16.476 -9.693 -6.341 1.00 96.50 290 GLU A N 1
ATOM 2229 C CA . GLU A 1 290 ? -17.489 -10.721 -6.561 1.00 96.50 290 GLU A CA 1
ATOM 2230 C C . GLU A 1 290 ? -18.175 -11.106 -5.240 1.00 96.50 290 GLU A C 1
ATOM 2232 O O . GLU A 1 290 ? -17.492 -11.279 -4.218 1.00 96.50 290 GLU A O 1
ATOM 2237 N N . PRO A 1 291 ? -19.513 -11.279 -5.210 1.00 97.44 291 PRO A N 1
ATOM 2238 C CA . PRO A 1 291 ? -20.204 -11.741 -4.016 1.00 97.44 291 PRO A CA 1
ATOM 2239 C C . PRO A 1 291 ? -19.680 -13.100 -3.544 1.00 97.44 291 PRO A C 1
ATOM 2241 O O . PRO A 1 291 ? -19.577 -14.037 -4.333 1.00 97.44 291 PRO A O 1
ATOM 2244 N N . CYS A 1 292 ? -19.420 -13.221 -2.243 1.00 97.44 292 CYS A N 1
ATOM 2245 C CA . CYS A 1 292 ? -18.901 -14.439 -1.611 1.00 97.44 292 CYS A CA 1
ATOM 2246 C C . CYS A 1 292 ? -19.683 -14.788 -0.331 1.00 97.44 292 CYS A C 1
ATOM 2248 O O . CYS A 1 292 ? -20.463 -13.960 0.160 1.00 97.44 292 CYS A O 1
ATOM 2250 N N . PRO A 1 293 ? -19.492 -15.989 0.247 1.00 97.62 293 PRO A N 1
ATOM 2251 C CA . PRO A 1 293 ? -19.946 -16.285 1.601 1.00 97.62 293 PRO A CA 1
ATOM 2252 C C . PRO A 1 293 ? -19.361 -15.296 2.621 1.00 97.62 293 PRO A C 1
ATOM 2254 O O . PRO A 1 293 ? -18.155 -15.059 2.659 1.00 97.62 293 PRO A O 1
ATOM 2257 N N . PHE A 1 294 ? -20.206 -14.741 3.487 1.00 96.94 294 PHE A N 1
ATOM 2258 C CA . PHE A 1 294 ? -19.796 -13.787 4.520 1.00 96.94 294 PHE A CA 1
ATOM 2259 C C . PHE A 1 294 ? -20.546 -14.056 5.821 1.00 96.94 294 PHE A C 1
ATOM 2261 O O . PHE A 1 294 ? -21.755 -14.287 5.784 1.00 96.94 294 PHE A O 1
ATOM 2268 N N . ILE A 1 295 ? -19.837 -14.032 6.958 1.00 95.06 295 ILE A N 1
ATOM 2269 C CA . ILE A 1 295 ? -20.312 -14.384 8.315 1.00 95.06 295 ILE A CA 1
ATOM 2270 C C . ILE A 1 295 ? -20.736 -15.859 8.455 1.00 95.06 295 ILE A C 1
ATOM 2272 O O . ILE A 1 295 ? -20.369 -16.531 9.414 1.00 95.06 295 ILE A O 1
ATOM 2276 N N . SER A 1 296 ? -21.509 -16.393 7.512 1.00 95.12 296 SER A N 1
ATOM 2277 C CA . SER A 1 296 ? -21.929 -17.787 7.453 1.00 95.12 296 SER A CA 1
ATOM 2278 C C . SER A 1 296 ? -22.218 -18.198 6.014 1.00 95.12 296 SER A C 1
ATOM 2280 O O . SER A 1 296 ? -22.916 -17.494 5.289 1.00 95.12 296 SER A O 1
ATOM 2282 N N . SER A 1 297 ? -21.788 -19.401 5.628 1.00 94.31 297 SER A N 1
ATOM 2283 C CA . SER A 1 297 ? -22.120 -20.009 4.330 1.00 94.31 297 SER A CA 1
ATOM 2284 C C . SER A 1 297 ? -23.602 -20.375 4.164 1.00 94.31 297 SER A C 1
ATOM 2286 O O . SER A 1 297 ? -24.016 -20.790 3.085 1.00 94.31 297 SER A O 1
ATOM 2288 N N . THR A 1 298 ? -24.410 -20.234 5.220 1.00 96.56 298 THR A N 1
ATOM 2289 C CA . THR A 1 298 ? -25.865 -20.457 5.174 1.00 96.56 298 THR A CA 1
ATOM 2290 C C . THR A 1 298 ? -26.660 -19.214 4.766 1.00 96.56 298 THR A C 1
ATOM 2292 O O . THR A 1 298 ? -27.844 -19.327 4.447 1.00 96.56 298 THR A O 1
ATOM 2295 N N . LEU A 1 299 ? -26.031 -18.035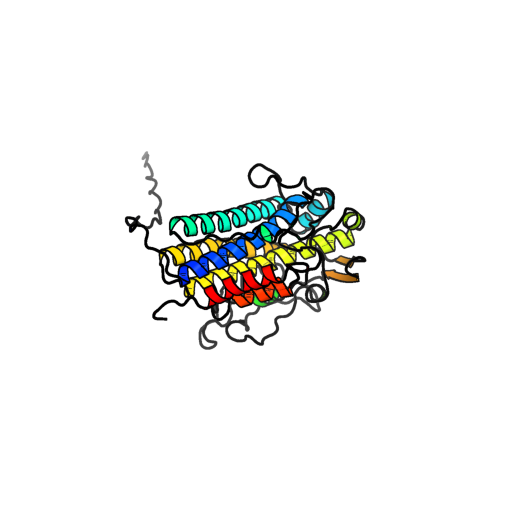 4.777 1.00 97.50 299 LEU A N 1
ATOM 2296 C CA . LEU A 1 299 ? -26.629 -16.782 4.322 1.00 97.50 299 LEU A CA 1
ATOM 2297 C C . LEU A 1 299 ? -26.414 -16.597 2.809 1.00 97.50 299 LEU A C 1
ATOM 2299 O O . LEU A 1 299 ? -25.504 -17.202 2.238 1.00 97.50 299 LEU A O 1
ATOM 2303 N N . PRO A 1 300 ? -27.224 -15.756 2.137 1.00 97.81 300 PRO A N 1
ATOM 2304 C CA . PRO A 1 300 ? -26.932 -15.337 0.771 1.00 97.81 300 PRO A CA 1
ATOM 2305 C C . PRO A 1 300 ? -25.548 -14.687 0.660 1.00 97.81 300 PRO A C 1
ATOM 2307 O O . PRO A 1 300 ? -25.110 -13.989 1.575 1.00 97.81 300 PRO A O 1
ATOM 2310 N N . VAL A 1 301 ? -24.886 -14.888 -0.481 1.00 98.00 301 VAL A N 1
ATOM 2311 C CA . VAL A 1 301 ? -23.595 -14.253 -0.780 1.00 98.00 301 VAL A CA 1
ATOM 2312 C C . VAL A 1 301 ? -23.707 -12.725 -0.784 1.00 98.00 301 VAL A C 1
ATOM 2314 O O . VAL A 1 301 ? -24.747 -12.170 -1.146 1.00 98.00 301 VAL A O 1
ATOM 2317 N N . CYS A 1 302 ? -22.626 -12.046 -0.404 1.00 97.50 302 CYS A N 1
ATOM 2318 C CA . CYS A 1 302 ? -22.557 -10.589 -0.318 1.00 97.50 302 CYS A CA 1
ATOM 2319 C C . CYS A 1 302 ? -21.253 -10.069 -0.938 1.00 97.50 302 CYS A C 1
ATOM 2321 O O . CYS A 1 302 ? -20.199 -10.688 -0.781 1.00 97.50 302 CYS A O 1
ATOM 2323 N N . SER A 1 303 ? -21.329 -8.934 -1.636 1.00 96.12 303 SER A N 1
ATOM 2324 C CA . SER A 1 303 ? -20.149 -8.188 -2.083 1.00 96.12 303 SER A CA 1
ATOM 2325 C C . SER A 1 303 ? -19.613 -7.373 -0.913 1.00 96.12 303 SER A C 1
ATOM 2327 O O . SER A 1 303 ? -20.328 -6.529 -0.370 1.00 96.12 303 SER A O 1
ATOM 2329 N N . ILE A 1 304 ? -18.373 -7.642 -0.516 1.00 95.69 304 ILE A N 1
ATOM 2330 C CA . ILE A 1 304 ? -17.749 -7.083 0.684 1.00 95.69 304 ILE A CA 1
ATOM 2331 C C . ILE A 1 304 ? -16.264 -6.818 0.452 1.00 95.69 304 ILE A C 1
ATOM 2333 O O . ILE A 1 304 ? -15.642 -7.416 -0.429 1.00 95.69 304 ILE A O 1
ATOM 2337 N N . ILE A 1 305 ? -15.693 -5.991 1.321 1.00 95.38 305 ILE A N 1
ATOM 2338 C CA . ILE A 1 305 ? -14.255 -6.004 1.570 1.00 95.38 305 ILE A CA 1
ATOM 2339 C C . ILE A 1 305 ? -13.901 -7.270 2.354 1.00 95.38 305 ILE A C 1
ATOM 2341 O O . ILE A 1 305 ? -14.670 -7.689 3.219 1.00 95.38 305 ILE A O 1
ATOM 2345 N N . ARG A 1 306 ? -12.772 -7.906 2.023 1.00 94.50 306 ARG A N 1
ATOM 2346 C CA . ARG A 1 306 ? -12.328 -9.147 2.667 1.00 94.50 306 ARG A CA 1
ATOM 2347 C C . ARG A 1 306 ? -10.798 -9.255 2.685 1.00 94.50 306 ARG A C 1
ATOM 2349 O O . ARG A 1 306 ? -10.188 -9.104 1.619 1.00 94.50 306 ARG A O 1
ATOM 2356 N N . PRO A 1 307 ? -10.179 -9.608 3.825 1.00 94.75 307 PRO A N 1
ATOM 2357 C CA . PRO A 1 307 ? -10.798 -9.932 5.120 1.00 94.75 307 PRO A CA 1
ATOM 2358 C C . PRO A 1 307 ? -11.290 -8.703 5.902 1.00 94.75 307 PRO A C 1
ATOM 2360 O O . PRO A 1 307 ? -10.841 -7.583 5.673 1.00 94.75 307 PRO A O 1
ATOM 2363 N N . THR A 1 308 ? -12.195 -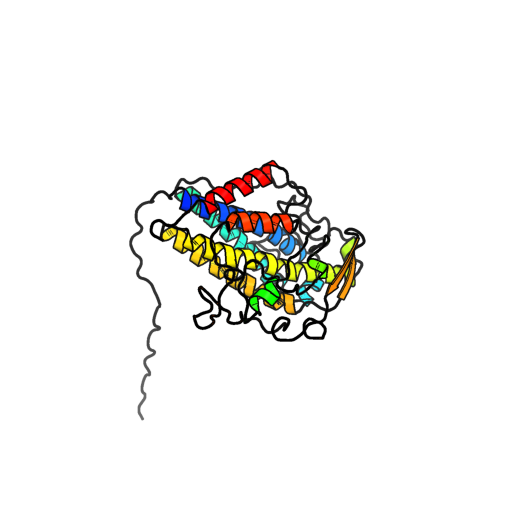8.928 6.854 1.00 93.31 308 THR A N 1
ATOM 2364 C CA . THR A 1 308 ? -12.585 -7.935 7.877 1.00 93.31 308 THR A CA 1
ATOM 2365 C C . THR A 1 308 ? -12.612 -8.514 9.296 1.00 93.31 308 THR A C 1
ATOM 2367 O O . THR A 1 308 ? -13.012 -7.824 10.241 1.00 93.31 308 THR A O 1
ATOM 2370 N N . GLU A 1 309 ? -12.185 -9.770 9.472 1.00 92.94 309 GLU A N 1
ATOM 2371 C CA . GLU A 1 309 ? -11.990 -10.356 10.795 1.00 92.94 309 GLU A CA 1
ATOM 2372 C C . GLU A 1 309 ? -10.887 -9.639 11.574 1.00 92.94 309 GLU A C 1
ATOM 2374 O O . GLU A 1 309 ? -9.841 -9.247 11.060 1.00 92.94 309 GLU A O 1
ATOM 2379 N N . THR A 1 310 ? -11.136 -9.460 12.867 1.00 93.56 310 THR A N 1
ATOM 2380 C CA . THR A 1 310 ? -10.386 -8.474 13.659 1.00 93.56 310 THR A CA 1
ATOM 2381 C C . THR A 1 310 ? -9.235 -9.072 14.455 1.00 93.56 310 THR A C 1
ATOM 2383 O O . THR A 1 310 ? -8.406 -8.330 14.986 1.00 93.56 310 THR A O 1
ATOM 2386 N N . ASN A 1 311 ? -9.213 -10.394 14.640 1.00 93.25 311 ASN A N 1
ATOM 2387 C CA . ASN A 1 311 ? -8.286 -11.040 15.560 1.00 93.25 311 ASN A CA 1
ATOM 2388 C C . ASN A 1 311 ? -6.864 -11.054 14.990 1.00 93.25 311 ASN A C 1
ATOM 2390 O O . ASN A 1 311 ? -6.604 -11.711 13.987 1.00 93.25 311 ASN A O 1
ATOM 2394 N N . GLY A 1 312 ? -5.945 -10.360 15.662 1.00 94.81 312 GLY A N 1
ATOM 2395 C CA . GLY A 1 312 ? -4.552 -10.281 15.235 1.00 94.81 312 GLY A CA 1
ATOM 2396 C C . GLY A 1 312 ? -4.337 -9.430 13.983 1.00 94.81 312 GLY A C 1
ATOM 2397 O O . GLY A 1 312 ? -3.322 -9.619 13.318 1.00 94.81 312 GLY A O 1
ATOM 2398 N N . ILE A 1 313 ? -5.278 -8.546 13.621 1.00 95.62 313 ILE A N 1
ATOM 2399 C CA . ILE A 1 313 ? -5.193 -7.756 12.386 1.00 95.62 313 ILE A CA 1
ATOM 2400 C C . ILE A 1 313 ? -3.940 -6.876 12.357 1.00 95.62 313 ILE A C 1
ATOM 2402 O O . ILE A 1 313 ? -3.247 -6.834 11.342 1.00 95.62 313 ILE A O 1
ATOM 2406 N N . ALA A 1 314 ? -3.597 -6.221 13.468 1.00 97.69 314 ALA A N 1
ATOM 2407 C CA . ALA A 1 314 ? -2.453 -5.320 13.505 1.00 97.69 314 ALA A CA 1
ATOM 2408 C C . ALA A 1 314 ? -1.138 -6.105 13.392 1.00 97.69 314 ALA A C 1
ATOM 2410 O O . ALA A 1 314 ? -0.249 -5.746 12.618 1.00 97.69 314 ALA A O 1
ATOM 2411 N N . MET A 1 315 ? -1.024 -7.234 14.099 1.00 98.25 315 MET A N 1
ATOM 2412 C CA . MET A 1 315 ? 0.125 -8.127 13.952 1.00 98.25 315 MET A CA 1
ATOM 2413 C C . MET A 1 315 ? 0.194 -8.751 12.553 1.00 98.25 315 MET A C 1
ATOM 2415 O O . MET A 1 315 ? 1.283 -8.914 12.003 1.00 98.25 315 MET A O 1
ATOM 2419 N N . GLY A 1 316 ? -0.959 -9.065 11.961 1.00 96.75 316 GLY A N 1
ATOM 2420 C CA . GLY A 1 316 ? -1.091 -9.536 10.587 1.00 96.75 316 GLY A CA 1
ATOM 2421 C C . GLY A 1 316 ? -0.493 -8.550 9.588 1.00 96.75 316 GLY A C 1
ATOM 2422 O O . GLY A 1 316 ? 0.325 -8.959 8.768 1.00 96.75 316 GLY A O 1
ATOM 2423 N N . VAL A 1 317 ? -0.804 -7.256 9.721 1.00 97.12 317 VAL A N 1
ATOM 2424 C CA . VAL A 1 317 ? -0.217 -6.185 8.897 1.00 97.12 317 VAL A CA 1
ATOM 2425 C C . VAL A 1 317 ? 1.301 -6.113 9.073 1.00 97.12 317 VAL A C 1
ATOM 2427 O O . VAL A 1 317 ? 2.027 -6.120 8.081 1.00 97.12 317 VAL A O 1
ATOM 2430 N N . VAL A 1 318 ? 1.817 -6.123 10.309 1.00 98.31 318 VAL A N 1
ATOM 2431 C CA . VAL A 1 318 ? 3.278 -6.086 10.529 1.00 98.31 318 VAL A CA 1
ATOM 2432 C C . VAL A 1 318 ? 3.967 -7.298 9.899 1.00 98.31 318 VAL A C 1
ATOM 2434 O O . VAL A 1 318 ? 5.002 -7.146 9.247 1.00 98.31 318 VAL A O 1
ATOM 2437 N N . ASN A 1 319 ? 3.393 -8.493 10.050 1.00 97.88 319 ASN A N 1
ATOM 2438 C CA . ASN A 1 319 ? 3.922 -9.715 9.446 1.00 97.88 319 ASN A CA 1
ATOM 2439 C C . ASN A 1 319 ? 3.869 -9.660 7.918 1.00 97.88 319 ASN A C 1
ATOM 2441 O O . ASN A 1 319 ? 4.841 -10.032 7.268 1.00 97.88 319 ASN A O 1
ATOM 2445 N N . PHE A 1 320 ? 2.764 -9.180 7.350 1.00 96.50 320 PHE A N 1
ATOM 2446 C CA . PHE A 1 320 ? 2.576 -9.035 5.911 1.00 96.50 320 PHE A CA 1
ATOM 2447 C C . PHE A 1 320 ? 3.625 -8.102 5.297 1.00 96.50 320 PHE A C 1
ATOM 2449 O O . PHE A 1 320 ? 4.375 -8.527 4.419 1.00 96.50 320 PHE A O 1
ATOM 2456 N N . LEU A 1 321 ? 3.766 -6.883 5.825 1.00 97.38 321 LEU A N 1
ATOM 2457 C CA . LEU A 1 321 ? 4.747 -5.906 5.340 1.00 97.38 321 LEU A CA 1
ATOM 2458 C C . LEU A 1 321 ? 6.195 -6.390 5.542 1.00 97.38 321 LEU A C 1
ATOM 2460 O O . LEU A 1 321 ? 7.060 -6.178 4.692 1.00 97.38 321 LEU A O 1
ATOM 2464 N N . THR A 1 322 ? 6.464 -7.105 6.640 1.00 98.00 322 TH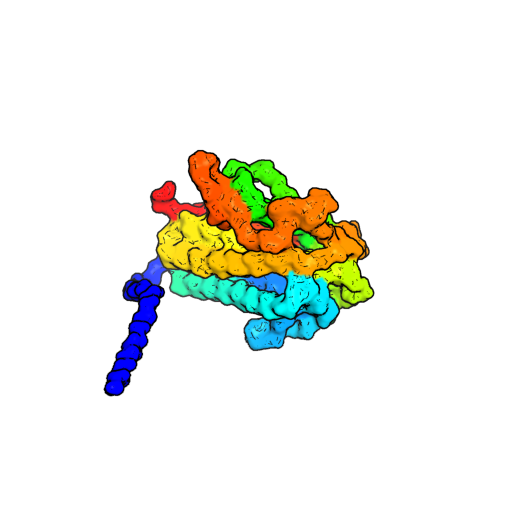R A N 1
ATOM 2465 C CA . THR A 1 322 ? 7.782 -7.713 6.890 1.00 98.00 322 THR A CA 1
ATOM 2466 C C . THR A 1 322 ? 8.093 -8.821 5.883 1.00 98.00 322 THR A C 1
ATOM 2468 O O . THR A 1 322 ? 9.179 -8.828 5.304 1.00 98.00 322 THR A O 1
ATOM 2471 N N . ASN A 1 323 ? 7.151 -9.740 5.651 1.00 97.00 323 ASN A N 1
ATOM 2472 C CA . ASN A 1 323 ? 7.306 -10.857 4.714 1.00 97.00 323 ASN A CA 1
ATOM 2473 C C . ASN A 1 323 ? 7.422 -10.382 3.264 1.00 97.00 323 ASN A C 1
ATOM 2475 O O . ASN A 1 323 ? 8.120 -11.014 2.477 1.00 97.00 323 ASN A O 1
ATOM 2479 N N . MET A 1 324 ? 6.798 -9.248 2.940 1.00 97.12 324 MET A N 1
ATOM 2480 C CA . MET A 1 324 ? 6.949 -8.585 1.649 1.00 97.12 324 MET A CA 1
ATOM 2481 C C . MET A 1 324 ? 8.375 -8.077 1.408 1.00 97.12 324 MET A C 1
ATOM 2483 O O . MET A 1 324 ? 8.735 -7.764 0.283 1.00 97.12 324 MET A O 1
ATOM 2487 N N . GLY A 1 325 ? 9.210 -7.981 2.443 1.00 97.81 325 GLY A N 1
ATOM 2488 C CA . GLY A 1 325 ? 10.569 -7.461 2.327 1.00 97.81 325 GLY A CA 1
ATOM 2489 C C . GLY A 1 325 ? 10.664 -5.938 2.434 1.00 97.81 325 GLY A C 1
ATOM 2490 O O . GLY A 1 325 ? 11.767 -5.393 2.354 1.00 97.81 325 GLY A O 1
ATOM 2491 N N . LEU A 1 326 ? 9.547 -5.254 2.715 1.00 97.50 326 LEU A N 1
ATOM 2492 C CA . LEU A 1 326 ? 9.472 -3.792 2.808 1.00 97.50 326 LEU A CA 1
ATOM 2493 C C . LEU A 1 326 ? 10.425 -3.220 3.870 1.00 97.50 326 LEU A C 1
ATOM 2495 O O . LEU A 1 326 ? 10.865 -2.081 3.769 1.00 97.50 326 LEU A O 1
ATOM 2499 N N . PHE A 1 327 ? 10.791 -4.021 4.873 1.00 98.44 327 PHE A N 1
ATOM 2500 C CA . PHE A 1 327 ? 11.682 -3.625 5.967 1.00 98.44 327 PHE A CA 1
ATOM 2501 C C . PHE A 1 327 ? 13.059 -4.303 5.913 1.00 98.44 327 PHE A C 1
ATOM 2503 O O . PHE A 1 327 ? 13.788 -4.314 6.909 1.00 98.44 327 PHE A O 1
ATOM 2510 N N . ILE A 1 328 ? 13.453 -4.888 4.774 1.00 98.25 328 ILE A N 1
ATOM 2511 C CA . ILE A 1 328 ? 14.792 -5.475 4.620 1.00 98.25 328 ILE A CA 1
ATOM 2512 C C . ILE A 1 328 ? 15.859 -4.398 4.844 1.00 98.25 328 ILE A C 1
ATOM 2514 O O . ILE A 1 328 ? 15.951 -3.421 4.101 1.00 98.25 328 ILE A O 1
ATOM 2518 N N . GLY A 1 329 ? 16.704 -4.636 5.849 1.00 97.94 329 GLY A N 1
ATOM 2519 C CA . GLY A 1 329 ? 17.761 -3.722 6.287 1.00 97.94 329 GLY A CA 1
ATOM 2520 C C . GLY A 1 329 ? 17.421 -2.934 7.555 1.00 97.94 329 GLY A C 1
ATOM 2521 O O . GLY A 1 329 ? 18.315 -2.303 8.114 1.00 97.94 329 GLY A O 1
ATOM 2522 N N . GLN A 1 330 ? 16.175 -2.991 8.041 1.00 98.56 330 GLN A N 1
ATOM 2523 C CA . GLN A 1 330 ? 15.786 -2.304 9.270 1.00 98.56 330 GLN A CA 1
ATOM 2524 C C . GLN A 1 330 ? 16.403 -2.927 10.524 1.00 98.56 330 GLN A C 1
ATOM 2526 O O . GLN A 1 330 ? 16.736 -4.113 10.587 1.00 98.56 330 GLN A O 1
ATOM 2531 N N . SER A 1 331 ? 16.538 -2.100 11.559 1.00 98.56 331 SER A N 1
ATOM 2532 C CA . SER A 1 331 ? 17.093 -2.518 12.849 1.00 98.56 331 SER A CA 1
ATOM 2533 C C . SER A 1 331 ? 16.112 -3.373 13.662 1.00 98.56 331 SER A C 1
ATOM 2535 O O . SER A 1 331 ? 14.898 -3.227 13.558 1.00 98.56 331 SER A O 1
ATOM 2537 N N . SER A 1 332 ? 16.608 -4.199 14.588 1.00 98.50 332 SER A N 1
ATOM 2538 C CA . SER A 1 332 ? 15.730 -4.914 15.532 1.00 98.50 332 SER A CA 1
ATOM 2539 C C . SER A 1 332 ? 14.888 -3.967 16.400 1.00 98.50 332 SER A C 1
ATOM 2541 O O . SER A 1 332 ? 13.791 -4.327 16.814 1.00 98.50 332 SER A O 1
ATOM 2543 N N . ALA A 1 333 ? 15.373 -2.748 16.663 1.00 98.62 333 ALA A N 1
ATOM 2544 C CA . ALA A 1 333 ? 14.620 -1.738 17.405 1.00 98.62 333 ALA A CA 1
ATOM 2545 C C . ALA A 1 333 ? 13.379 -1.252 16.634 1.00 98.62 333 ALA A C 1
ATOM 2547 O O . ALA A 1 333 ? 12.348 -1.014 17.259 1.00 98.62 333 ALA A O 1
ATOM 2548 N N . PHE A 1 334 ? 13.459 -1.171 15.302 1.00 98.81 334 PHE A N 1
ATOM 2549 C CA . PHE A 1 334 ? 12.317 -0.867 14.437 1.00 98.81 334 PHE A CA 1
ATOM 2550 C C . PHE A 1 334 ? 11.232 -1.944 14.562 1.00 98.81 334 PHE A C 1
ATOM 2552 O O . PHE A 1 334 ? 10.087 -1.631 14.886 1.00 98.81 334 PHE A O 1
ATOM 2559 N N . PHE A 1 335 ? 11.603 -3.222 14.418 1.00 98.69 335 PHE A N 1
ATOM 2560 C CA . PHE A 1 335 ? 10.653 -4.334 14.543 1.00 98.69 335 PHE A CA 1
ATOM 2561 C C . PHE A 1 335 ? 10.037 -4.424 15.940 1.00 98.69 335 PHE A C 1
ATOM 2563 O O . PHE A 1 335 ? 8.829 -4.596 16.067 1.00 98.69 335 PHE A O 1
ATOM 2570 N N . ASN A 1 336 ? 10.835 -4.239 16.997 1.00 98.69 336 ASN A N 1
ATOM 2571 C CA . ASN A 1 336 ? 10.319 -4.213 18.367 1.00 98.69 336 ASN A CA 1
ATOM 2572 C C . ASN A 1 336 ? 9.275 -3.105 18.561 1.00 98.69 336 ASN A C 1
ATOM 2574 O O . ASN A 1 336 ? 8.257 -3.332 19.211 1.00 98.69 336 ASN A O 1
ATOM 2578 N N . PHE A 1 337 ? 9.515 -1.922 17.987 1.00 98.62 337 PHE A N 1
ATOM 2579 C CA . PHE A 1 337 ? 8.584 -0.803 18.072 1.00 98.62 337 PHE A CA 1
ATOM 2580 C C . PHE A 1 337 ? 7.272 -1.089 17.327 1.00 98.62 337 PHE A C 1
ATOM 2582 O O . PHE A 1 337 ? 6.199 -0.907 17.902 1.00 98.62 337 PHE A O 1
ATOM 2589 N N . LEU A 1 338 ? 7.335 -1.599 16.091 1.00 98.56 338 LEU A N 1
ATOM 2590 C CA . LEU A 1 338 ? 6.132 -1.962 15.332 1.00 98.56 338 LEU A CA 1
ATOM 2591 C C . LEU A 1 338 ? 5.342 -3.094 15.993 1.00 98.56 338 LEU A C 1
ATOM 2593 O O . LEU A 1 338 ? 4.122 -2.999 16.113 1.00 98.56 338 LEU A O 1
ATOM 2597 N N . HIS A 1 339 ? 6.021 -4.138 16.475 1.00 98.75 339 HIS A N 1
ATOM 2598 C CA . HIS A 1 339 ? 5.361 -5.231 17.186 1.00 98.75 339 HIS A CA 1
ATOM 2599 C C . HIS A 1 339 ? 4.684 -4.757 18.468 1.00 98.75 339 HIS A C 1
ATOM 2601 O O . HIS A 1 339 ? 3.588 -5.226 18.766 1.00 98.75 339 HIS A O 1
ATOM 2607 N N . GLN A 1 340 ? 5.286 -3.817 19.203 1.00 98.62 340 GLN A N 1
ATOM 2608 C CA . GLN A 1 340 ? 4.648 -3.235 20.380 1.00 98.62 340 GLN A CA 1
ATOM 2609 C C . GLN A 1 340 ? 3.348 -2.507 20.004 1.00 98.62 340 GLN A C 1
ATOM 2611 O O . GLN A 1 340 ? 2.312 -2.771 20.611 1.00 98.62 340 GLN A O 1
ATOM 2616 N N . LEU A 1 341 ? 3.377 -1.632 18.992 1.00 98.69 341 LEU A N 1
ATOM 2617 C CA . LEU A 1 341 ? 2.175 -0.916 18.545 1.00 98.69 341 LEU A CA 1
ATOM 2618 C C . LEU A 1 341 ? 1.076 -1.882 18.084 1.00 98.69 341 LEU A C 1
ATOM 2620 O O . LEU A 1 341 ? -0.086 -1.714 18.452 1.00 98.69 341 LEU A O 1
ATOM 2624 N N . ALA A 1 342 ? 1.450 -2.916 17.330 1.00 98.62 342 ALA A N 1
ATOM 2625 C CA . ALA A 1 342 ? 0.519 -3.935 16.865 1.00 98.62 342 ALA A CA 1
ATOM 2626 C C . ALA A 1 342 ? -0.105 -4.730 18.021 1.00 98.62 342 ALA A C 1
ATOM 2628 O O . ALA A 1 342 ? -1.318 -4.903 18.058 1.00 98.62 342 ALA A O 1
ATOM 2629 N N . GLN A 1 343 ? 0.697 -5.163 19.000 1.00 98.62 343 GLN A N 1
ATOM 2630 C CA . GLN A 1 343 ? 0.204 -5.867 20.190 1.00 98.62 343 GLN A CA 1
ATOM 2631 C C . GLN A 1 343 ? -0.785 -5.017 20.991 1.00 98.62 343 GLN A C 1
ATOM 2633 O O . GLN A 1 343 ? -1.802 -5.527 21.455 1.00 98.62 343 GLN A O 1
ATOM 2638 N N . GLU A 1 344 ? -0.497 -3.725 21.157 1.00 98.31 344 GLU A N 1
ATOM 2639 C CA . GLU A 1 344 ? -1.382 -2.799 21.863 1.00 98.31 344 GLU A CA 1
ATOM 2640 C C . GLU A 1 344 ? -2.710 -2.600 21.108 1.00 98.31 344 GLU A C 1
ATOM 2642 O O . GLU A 1 344 ? -3.773 -2.609 21.734 1.00 98.31 344 GLU A O 1
ATOM 2647 N N . ALA A 1 345 ? -2.677 -2.475 19.776 1.00 98.12 345 ALA A N 1
ATOM 2648 C CA . ALA A 1 345 ? -3.876 -2.356 18.942 1.00 98.12 345 ALA A CA 1
ATOM 2649 C C . ALA A 1 345 ? -4.711 -3.651 18.918 1.00 98.12 345 ALA A C 1
ATOM 2651 O O . ALA A 1 345 ? -5.931 -3.607 19.091 1.00 98.12 345 ALA A O 1
ATOM 2652 N N . ASP A 1 346 ? -4.065 -4.813 18.807 1.00 97.62 346 ASP A N 1
ATOM 2653 C CA . ASP A 1 346 ? -4.724 -6.123 18.866 1.00 97.62 346 ASP A CA 1
ATOM 2654 C C . ASP A 1 346 ? -5.272 -6.456 20.261 1.00 97.62 346 ASP A C 1
ATOM 2656 O O . ASP A 1 346 ? -6.151 -7.308 20.385 1.00 97.62 346 ASP A O 1
ATOM 2660 N N . ALA A 1 347 ? -4.806 -5.786 21.317 1.00 96.81 347 ALA A N 1
ATOM 2661 C CA . ALA A 1 347 ? -5.375 -5.885 22.661 1.00 96.81 347 ALA A CA 1
ATOM 2662 C C . ALA A 1 347 ? -6.559 -4.926 22.892 1.00 96.81 347 ALA A C 1
ATOM 2664 O O . ALA A 1 347 ? -7.242 -5.023 23.915 1.00 96.81 347 ALA A O 1
ATOM 2665 N N . ALA A 1 348 ? -6.829 -3.986 21.977 1.00 95.50 348 ALA A N 1
ATOM 2666 C CA . ALA A 1 348 ? -7.995 -3.113 22.073 1.00 95.50 348 ALA A CA 1
ATOM 2667 C C . ALA A 1 348 ? -9.268 -3.914 21.776 1.00 95.50 348 ALA A C 1
ATOM 2669 O O . ALA A 1 348 ? -9.336 -4.609 20.768 1.00 95.50 348 ALA A O 1
ATOM 2670 N N . HIS A 1 349 ? -10.293 -3.814 22.617 1.00 88.06 349 HIS A N 1
ATOM 2671 C CA . HIS A 1 349 ? -11.557 -4.522 22.413 1.00 88.06 349 HIS A CA 1
ATOM 2672 C C . HIS A 1 349 ? -12.736 -3.606 22.715 1.00 88.06 349 HIS A C 1
ATOM 2674 O O . HIS A 1 349 ? -12.736 -2.901 23.727 1.00 88.06 349 HIS A O 1
ATOM 2680 N N . ARG A 1 350 ? -13.781 -3.676 21.887 1.00 84.44 350 ARG A N 1
ATOM 2681 C CA . ARG A 1 350 ? -15.057 -3.029 22.179 1.00 84.44 350 ARG A CA 1
ATOM 2682 C C . ARG A 1 350 ? -15.748 -3.783 23.317 1.00 84.44 350 ARG A C 1
ATOM 2684 O O . ARG A 1 350 ? -16.023 -4.973 23.202 1.00 84.44 350 ARG A O 1
ATOM 2691 N N . THR A 1 351 ? -16.048 -3.110 24.427 1.00 73.06 351 THR A N 1
ATOM 2692 C CA . THR A 1 351 ? -16.767 -3.749 25.540 1.00 73.06 351 THR A CA 1
ATOM 2693 C C . THR A 1 351 ? -18.226 -3.995 25.165 1.00 73.06 351 THR A C 1
ATOM 2695 O O . THR A 1 351 ? -18.934 -3.041 24.844 1.00 73.06 351 THR A O 1
ATOM 2698 N N . GLY A 1 352 ? -18.677 -5.248 25.260 1.00 57.91 352 GLY A N 1
ATOM 2699 C CA . GLY A 1 352 ? -20.065 -5.649 24.996 1.00 57.91 352 GLY A CA 1
ATOM 2700 C C . GLY A 1 352 ? -20.333 -6.206 23.593 1.00 57.91 352 GLY A C 1
ATOM 2701 O O . GLY A 1 352 ? -21.500 -6.267 23.211 1.00 57.91 352 GLY A O 1
ATOM 2702 N N . ALA A 1 353 ? -19.282 -6.573 22.851 1.00 47.06 353 ALA A N 1
ATOM 2703 C CA . ALA A 1 353 ? -19.370 -7.449 21.682 1.00 47.06 353 ALA A CA 1
ATOM 2704 C C . ALA A 1 353 ? -19.316 -8.925 22.102 1.00 47.06 353 ALA A C 1
ATOM 2706 O O . ALA A 1 353 ? -18.558 -9.225 23.059 1.00 47.06 353 ALA A O 1
#

Sequence (353 aa):
MAAGAALLAPGTYLLARPSSPPGPARLTPGDAALLRFAAAAEILETDFWVQYNELAGIQDSEEPDGTGNPAYHDAVAQLDEDMDQYIHDNTEDERTHFTFLNAYLASKGAQPVNLEQFRTLPGSTATGSSGKLRLTNLTKLTLDTSWWTRYRSRTENPDLNPNFVFPQAIPDLSHGQHTAIPRTDNDTNDPNLLQVIANTAGFHFATIEQGGNSLYPSMAQRAISVEVLRILISIGPTETMHFQTWQDKAGNAPQVTAFDPVNNNTTTFPDLNAPPFGGEDFQTNLIMPEPCPFISSTLPVCSIIRPTETNGIAMGVVNFLTNMGLFIGQSSAFFNFLHQLAQEADAAHRTGA

Nearest PDB structures (foldseek):
  4k2p-assembly3_C  TM=5.141E-01  e=4.925E+00  Homo sapiens

Foldseek 3Di:
DDDDDDDDDDDDPPDDDDDDDDPQDAFDLQLLLLLQLQLVLLQQVLQVLLLCLLAAADADPLNPFWDYNVLLNVLLCLLPVCVNVLSSVVSSLSVCSNVVSQVVCVVSVHHHDDDVVFQAAFGAPAHRHNRGGTQWDQAFFQFQQLVLLQLLDAEDFCVVCVPDDRDHLFVQSNDFTHHLDHNYCVQSVDSLSSNSSSLSVLSVQLRSLLLLLQSLLLLLQLDADPVSNVSSVVSNVVSVVSNLVSLLSNLSRDFGWDADPVSGGITTNHNQCDPVHRDSSSDNPNSFGHFYDDPDPVDDTDRDSGDNHRALSQVVSLVSCVNRVGRVPTDPVSSVVSVVSSVSNNPRGHPPD

Secondary structure (DSSP, 8-state):
----PPPPPPP----PPPPPPPS-PPPPHHHHHHHHHHHHHHHHHHHHHHHHHHHHS--SSSS------HHHHHHHTTT-TTHHHHHHHHHHHHHHHHHHHHHHHHHTTPPPP--GGG--EE---STT----EESS-SSSB----THHHHHH-SS--TTT-TT--PPPSSGGGGSS-B-SS-SSGGGGS-HHHHHHHHHHHHHHHHHHHHHHHHHHHHHHTT--SHHHHHHHHHHHHHHHHHHHHHHHHHTTPPPEEEEETTTTEEEEE--TTSTTS-SGGG-TT--SPPPB-BSBTTSPPB---S----TTHHHHHHHHHHHTTTTTT--HHHHHHHHHHHHHHHT---TT-

pLDDT: mean 93.31, std 13.97, range [30.55, 98.94]

Solvent-accessible surface area (backbone atoms only — not comparable to full-atom values): 18671 Å² total; per-residue (Å²): 140,83,88,78,86,81,82,81,78,82,80,84,75,93,67,83,79,88,71,82,79,74,74,89,66,66,64,50,74,35,48,46,23,42,47,38,34,50,27,47,51,28,51,53,49,24,50,46,32,47,60,47,19,9,28,37,20,54,69,48,93,90,44,62,55,39,72,34,20,72,68,57,25,60,36,37,32,61,35,39,87,58,43,27,58,55,37,30,53,52,28,51,50,31,46,51,51,22,54,49,42,31,51,51,31,46,76,44,75,42,80,57,72,82,64,69,96,55,44,68,36,77,50,38,66,17,72,21,43,69,61,51,62,21,67,44,32,57,61,44,27,26,43,71,38,22,63,56,25,46,40,33,29,55,78,53,34,59,74,82,41,73,84,64,81,56,59,50,73,42,63,50,42,60,48,72,46,40,37,38,52,58,58,32,64,71,44,66,72,39,67,52,42,32,36,50,18,26,42,43,30,34,49,46,52,24,50,50,25,48,46,44,37,24,47,25,60,16,49,32,69,28,35,67,47,67,69,58,26,50,50,29,65,56,51,21,55,52,29,41,51,50,20,52,52,28,51,39,36,34,48,42,44,68,71,44,66,28,67,43,83,86,64,67,45,69,45,58,43,66,64,42,69,37,82,97,50,26,64,72,47,36,33,45,87,65,64,67,55,35,42,10,44,56,105,40,83,88,50,78,63,45,67,64,81,78,48,53,64,50,84,48,42,43,48,48,50,55,50,49,47,49,69,22,23,31,44,68,86,62,53,72,67,53,54,54,50,53,51,50,36,15,52,43,27,49,67,22,65,32,88,89,118

Mean predicted aligned error: 5.39 Å